Protein AF-A0A5N5KMY9-F1 (afdb_monomer_lite)

InterPro domains:
  IPR050481 UDP-glycosyltransferase, plant-type [PTHR48048] (1-167)

Foldseek 3Di:
DLLQLLVCVVPDDAFLVVDQDWDDAFLDPTHTSVRPFPLCRHPVDPSNVVSSVSSQCQQVDQEAEAAAFCVVRVRVVVCVVVVVSPPPHPNGHHYFHQHDPDDDDDPPDDDVVVVVVVPDPPLQEAEADPPDPDAADPVLVVQLVLLVVLLVTHYDYDDDDHDDPPDPPPPPPDDDDPPPPRDDRPPRDGSVVSSVVVNCLRPHPNVVVVVVVVVVVVVLRVQLNDVVHVSVVSVVVVVVSVD

Radius of gyration: 21.72 Å; chains: 1; bounding box: 50×38×52 Å

Organism: NCBI:txid2182728

pLDDT: mean 87.09, std 15.88, range [36.41, 97.94]

Secondary structure (DSSP, 8-state):
-GGGHHHHHHH--S-GGG---EE--TTS--EEGGGS-GGGT-TTSHHHHHHHHHHHHHTTSS-EEES--TTTSHHHHHHHHTTTT-TTSPPPPPEEE-----------S--HHHHHHHTSPTT-EEEEE-TTT----HHHHHHHHHHHHHT--EEEEE--PPPPTT-----SSSS-------S-TT-S--HHHHHHHHHHHHHSHHHHHHHHHHHHHHHHHHHHHSTTSHHHHHHHHHHHTT-

Structure (mmCIF, N/CA/C/O backbone):
data_AF-A0A5N5KMY9-F1
#
_entry.id   AF-A0A5N5KMY9-F1
#
loop_
_atom_site.group_PDB
_atom_site.id
_atom_site.type_symbol
_atom_site.label_atom_id
_atom_site.label_alt_id
_atom_site.label_comp_id
_atom_site.l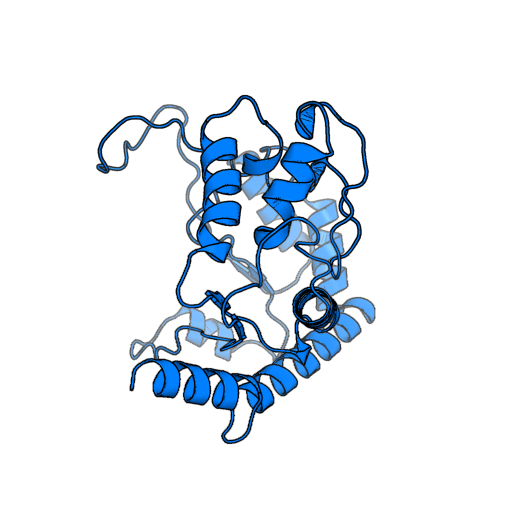abel_asym_id
_atom_site.label_entity_id
_atom_site.label_seq_id
_atom_site.pdbx_PDB_ins_code
_atom_site.Cartn_x
_atom_site.Cartn_y
_atom_site.Cartn_z
_atom_site.occupancy
_atom_site.B_iso_or_equiv
_atom_site.auth_seq_id
_atom_site.auth_comp_id
_atom_site.auth_asym_id
_atom_site.auth_atom_id
_atom_site.pdbx_PDB_model_num
ATOM 1 N N . MET A 1 1 ? 8.817 1.304 -8.360 1.00 82.88 1 MET A N 1
ATOM 2 C CA . MET A 1 1 ? 10.041 1.380 -7.527 1.00 82.88 1 MET A CA 1
ATOM 3 C C . MET A 1 1 ? 11.096 0.363 -7.963 1.00 82.88 1 MET A C 1
ATOM 5 O O . MET A 1 1 ? 12.103 0.797 -8.490 1.00 82.88 1 MET A O 1
ATOM 9 N N . PHE A 1 2 ? 10.875 -0.954 -7.832 1.00 87.50 2 PHE A N 1
ATOM 10 C CA . PHE A 1 2 ? 11.892 -1.982 -8.146 1.00 87.50 2 PHE A CA 1
ATOM 11 C C . PHE A 1 2 ? 12.511 -1.882 -9.549 1.00 87.50 2 PHE A C 1
ATOM 13 O O . PHE A 1 2 ? 13.729 -1.928 -9.668 1.00 87.50 2 PHE A O 1
ATOM 20 N N . LEU A 1 3 ? 11.693 -1.674 -10.587 1.00 90.38 3 LEU A N 1
ATOM 21 C CA . LEU A 1 3 ? 12.179 -1.508 -11.966 1.00 90.38 3 LEU A CA 1
ATOM 22 C C . LEU A 1 3 ? 13.118 -0.301 -12.140 1.00 90.38 3 LEU A C 1
ATOM 24 O O . LEU A 1 3 ? 14.009 -0.341 -12.975 1.00 90.38 3 LEU A O 1
ATOM 28 N N . TYR A 1 4 ? 12.937 0.744 -11.329 1.00 92.62 4 TYR A N 1
ATOM 29 C CA . TYR A 1 4 ? 13.709 1.989 -11.396 1.00 92.62 4 TYR A CA 1
ATOM 30 C C . TYR A 1 4 ? 14.877 2.021 -10.398 1.00 92.62 4 TYR A C 1
ATOM 32 O O . TYR A 1 4 ? 15.694 2.939 -10.412 1.00 92.62 4 TYR A O 1
ATOM 40 N N . LEU A 1 5 ? 14.977 1.022 -9.515 1.00 92.00 5 LEU A N 1
ATOM 41 C CA . LEU A 1 5 ? 16.008 0.966 -8.485 1.00 92.00 5 LEU A CA 1
ATOM 42 C C . LEU A 1 5 ? 17.441 0.933 -9.060 1.00 92.00 5 LEU A C 1
ATOM 44 O O . LEU A 1 5 ? 18.280 1.642 -8.510 1.00 92.00 5 LEU A O 1
ATOM 48 N N . PRO A 1 6 ? 17.744 0.225 -10.172 1.00 92.25 6 PRO A N 1
ATOM 49 C CA . PRO A 1 6 ? 19.061 0.310 -10.813 1.00 92.25 6 PRO A CA 1
ATOM 50 C C . PRO A 1 6 ? 19.412 1.727 -11.294 1.00 92.25 6 PRO A C 1
ATOM 52 O O . PRO A 1 6 ? 20.555 2.162 -11.166 1.00 92.25 6 PRO A O 1
ATOM 55 N N . THR A 1 7 ? 18.428 2.478 -11.799 1.00 92.44 7 THR A N 1
ATOM 56 C CA . THR A 1 7 ? 18.615 3.879 -12.201 1.00 92.44 7 THR A CA 1
ATOM 57 C C . THR A 1 7 ? 18.889 4.776 -10.993 1.00 92.44 7 THR A C 1
ATOM 59 O O . THR A 1 7 ? 19.782 5.619 -11.052 1.00 92.44 7 THR A O 1
ATOM 62 N N . LEU A 1 8 ? 18.174 4.577 -9.879 1.00 92.31 8 LEU A N 1
ATOM 63 C CA . LEU A 1 8 ? 18.439 5.300 -8.629 1.00 92.31 8 LEU A CA 1
ATOM 64 C C . LEU A 1 8 ? 19.841 5.000 -8.080 1.00 92.31 8 LEU A C 1
ATOM 66 O O . LEU A 1 8 ? 20.550 5.929 -7.709 1.00 92.31 8 LEU A O 1
ATOM 70 N N . ASP A 1 9 ? 20.252 3.729 -8.070 1.00 92.88 9 ASP A N 1
ATOM 71 C CA . ASP A 1 9 ? 21.584 3.286 -7.629 1.00 92.88 9 ASP A CA 1
ATOM 72 C C . ASP A 1 9 ? 22.710 3.950 -8.444 1.00 92.88 9 ASP A C 1
ATOM 74 O O . ASP A 1 9 ? 23.715 4.389 -7.883 1.00 92.88 9 ASP A O 1
ATOM 78 N N . LYS A 1 10 ? 22.518 4.092 -9.760 1.00 92.19 10 LYS A N 1
ATOM 79 C CA . LYS A 1 10 ? 23.470 4.764 -10.657 1.00 92.19 10 LYS A CA 1
ATOM 80 C C . LYS A 1 10 ? 23.521 6.282 -10.454 1.00 92.19 10 LYS A C 1
ATOM 82 O O . LYS A 1 10 ? 24.599 6.864 -10.531 1.00 92.19 10 LYS A O 1
ATOM 87 N N . ASN A 1 11 ? 22.369 6.921 -10.247 1.00 91.81 11 ASN A N 1
ATOM 88 C CA . ASN A 1 11 ? 22.252 8.383 -10.309 1.00 91.81 11 ASN A CA 1
ATOM 89 C C . ASN A 1 11 ? 22.394 9.079 -8.950 1.00 91.81 11 ASN A C 1
ATOM 91 O O . ASN A 1 11 ? 22.719 10.264 -8.905 1.00 91.81 11 ASN A O 1
ATOM 95 N N . ILE A 1 12 ? 22.136 8.378 -7.848 1.00 91.69 12 ILE A N 1
ATOM 96 C CA . ILE A 1 12 ? 22.281 8.924 -6.497 1.00 91.69 12 ILE A CA 1
ATOM 97 C C . ILE A 1 12 ? 23.635 8.480 -5.953 1.00 91.69 12 ILE A C 1
ATOM 99 O O . ILE A 1 12 ? 23.936 7.293 -5.950 1.00 91.69 12 ILE A O 1
ATOM 103 N N . ASN A 1 13 ? 24.444 9.417 -5.457 1.00 90.44 13 ASN A N 1
ATOM 104 C CA . ASN A 1 13 ? 25.697 9.115 -4.765 1.00 90.44 13 ASN A CA 1
ATOM 105 C C . ASN A 1 13 ? 25.460 9.094 -3.251 1.00 90.44 13 ASN A C 1
ATOM 107 O O . ASN A 1 13 ? 24.917 10.048 -2.703 1.00 90.44 13 ASN A O 1
ATOM 111 N N . GLY A 1 14 ? 25.895 8.028 -2.574 1.00 91.81 14 GLY A N 1
ATOM 112 C CA . GLY A 1 14 ? 25.681 7.847 -1.133 1.00 91.81 14 GLY A CA 1
ATOM 113 C C . GLY A 1 14 ? 24.367 7.140 -0.781 1.00 91.81 14 GLY A C 1
ATOM 114 O O . GLY A 1 14 ? 23.590 6.763 -1.660 1.00 91.81 14 GLY A O 1
ATOM 115 N N . SER A 1 15 ? 24.164 6.900 0.515 1.00 94.38 15 SER A N 1
ATOM 116 C CA . SER A 1 15 ? 23.007 6.184 1.066 1.00 94.38 15 SER A CA 1
ATOM 117 C C . SER A 1 15 ? 21.862 7.142 1.385 1.00 94.38 15 SER A C 1
ATOM 119 O O . SER A 1 15 ? 22.080 8.160 2.030 1.00 94.38 15 SER A O 1
ATOM 121 N N . LEU A 1 16 ? 20.625 6.799 1.011 1.00 94.06 16 LEU A N 1
ATOM 122 C CA . LEU A 1 16 ? 19.446 7.644 1.260 1.00 94.06 16 LEU A CA 1
ATOM 123 C C . LEU A 1 16 ? 19.208 7.941 2.747 1.00 94.06 16 LEU A C 1
ATOM 125 O O . LEU A 1 16 ? 18.622 8.969 3.053 1.00 94.06 16 LEU A O 1
ATOM 129 N N . LYS A 1 17 ? 19.665 7.079 3.669 1.00 92.56 17 LYS A N 1
ATOM 130 C CA . LYS A 1 17 ? 19.592 7.352 5.118 1.00 92.56 17 LYS A CA 1
ATOM 131 C C . LYS A 1 17 ? 20.405 8.585 5.544 1.00 92.56 17 LYS A C 1
ATOM 133 O O . LYS A 1 17 ? 20.086 9.181 6.563 1.00 92.56 17 LYS A O 1
ATOM 138 N N . ASP A 1 18 ? 21.428 8.943 4.768 1.00 94.50 18 ASP A N 1
ATOM 139 C CA . ASP A 1 18 ? 22.346 10.054 5.039 1.00 94.50 18 ASP A CA 1
ATOM 140 C C . ASP A 1 18 ? 22.012 11.286 4.174 1.00 94.50 18 ASP A C 1
ATOM 142 O O . ASP A 1 18 ? 22.684 12.313 4.253 1.00 94.50 18 ASP A O 1
ATOM 146 N N . LEU A 1 19 ? 20.990 11.180 3.318 1.00 92.19 19 LEU A N 1
ATOM 147 C CA . LEU A 1 19 ? 20.579 12.213 2.375 1.00 92.19 19 LEU A CA 1
ATOM 148 C C . LEU A 1 19 ? 19.196 12.732 2.761 1.00 92.19 19 LEU A C 1
ATOM 150 O O . LEU A 1 19 ? 18.266 11.946 2.913 1.00 92.19 19 LEU A O 1
ATOM 154 N N . ASP A 1 20 ? 19.029 14.049 2.838 1.00 94.56 20 ASP A N 1
ATOM 155 C CA . ASP A 1 20 ? 17.720 14.692 2.996 1.00 94.56 20 ASP A CA 1
ATOM 156 C C . ASP A 1 20 ? 17.214 15.162 1.627 1.00 94.56 20 ASP A C 1
ATOM 158 O O . ASP A 1 20 ? 17.364 16.318 1.233 1.00 94.56 20 ASP A O 1
ATOM 162 N N . ILE A 1 21 ? 16.721 14.210 0.831 1.00 95.56 21 ILE A N 1
ATOM 163 C CA . ILE A 1 21 ? 16.294 14.453 -0.549 1.00 95.56 21 ILE A CA 1
ATOM 164 C C . ILE A 1 21 ? 14.909 13.880 -0.806 1.00 95.56 21 ILE A C 1
ATOM 166 O O . ILE A 1 21 ? 14.434 12.978 -0.119 1.00 95.56 21 ILE A O 1
ATOM 170 N N . VAL A 1 22 ? 14.280 14.368 -1.868 1.00 96.56 22 VAL A N 1
ATOM 171 C CA . VAL A 1 22 ? 13.042 13.801 -2.394 1.00 96.56 22 VAL A CA 1
ATOM 172 C C . VAL A 1 22 ? 13.386 12.856 -3.540 1.00 96.56 22 VAL A C 1
ATOM 174 O O . VAL A 1 22 ? 13.971 13.263 -4.541 1.00 96.56 22 VAL A O 1
ATOM 177 N N . VAL A 1 23 ? 13.023 11.585 -3.390 1.00 95.06 23 VAL A N 1
ATOM 178 C CA . VAL A 1 23 ? 13.194 10.559 -4.416 1.00 95.06 23 VAL A CA 1
ATOM 179 C C . VAL A 1 23 ? 12.027 10.637 -5.393 1.00 95.06 23 VAL A C 1
ATOM 181 O O . VAL A 1 23 ? 10.857 10.500 -5.022 1.00 95.06 23 VAL A O 1
ATOM 184 N N . GLU A 1 24 ? 12.357 10.842 -6.665 1.00 94.38 24 GLU A N 1
ATOM 185 C CA . GLU A 1 24 ? 11.388 10.903 -7.754 1.00 94.38 24 GLU A CA 1
ATOM 186 C C . GLU A 1 24 ? 11.449 9.621 -8.586 1.00 94.38 24 GLU A C 1
ATOM 188 O O . GLU A 1 24 ? 12.483 9.275 -9.159 1.00 94.38 24 GLU A O 1
ATOM 193 N N . VAL A 1 25 ? 10.321 8.911 -8.652 1.00 94.38 25 VAL A N 1
ATOM 194 C CA . VAL A 1 25 ? 10.160 7.705 -9.468 1.00 94.38 25 VAL A CA 1
ATOM 195 C C . VAL A 1 25 ? 9.008 7.925 -10.443 1.00 94.38 25 VAL A C 1
ATOM 197 O O . VAL A 1 25 ? 7.918 8.302 -10.005 1.00 94.38 25 VAL A O 1
ATOM 200 N N . PRO A 1 26 ? 9.198 7.679 -11.750 1.00 95.06 26 PRO A N 1
ATOM 201 C CA . PRO A 1 26 ? 8.140 7.868 -12.735 1.00 95.06 26 PRO A CA 1
ATOM 202 C C . PRO A 1 26 ? 6.848 7.128 -12.365 1.00 95.06 26 PRO A C 1
ATOM 204 O O . PRO A 1 26 ? 6.863 5.941 -12.044 1.00 95.06 26 PRO A O 1
ATOM 207 N N . GLY A 1 27 ? 5.722 7.844 -12.406 1.00 94.56 27 GLY A N 1
ATOM 208 C CA . GLY A 1 27 ? 4.396 7.287 -12.123 1.00 94.56 27 GLY A CA 1
ATOM 209 C C . GLY A 1 27 ? 4.063 7.082 -10.640 1.00 94.56 27 GLY A C 1
ATOM 210 O O . GLY A 1 27 ? 2.959 6.634 -10.336 1.00 94.56 27 GLY A O 1
ATOM 211 N N . VAL A 1 28 ? 4.968 7.434 -9.722 1.00 93.88 28 VAL A N 1
ATOM 212 C CA . VAL A 1 28 ? 4.790 7.321 -8.265 1.00 93.88 28 VAL A CA 1
ATOM 213 C C . VAL A 1 28 ? 4.813 8.726 -7.642 1.00 93.88 28 VAL A C 1
ATOM 215 O O . VAL A 1 28 ? 5.510 9.603 -8.161 1.00 93.88 28 VAL A O 1
ATOM 218 N N . PRO A 1 29 ? 4.066 8.989 -6.549 1.00 94.44 29 PRO A N 1
ATOM 219 C CA . PRO A 1 29 ? 4.221 10.225 -5.786 1.00 94.44 29 PRO A CA 1
ATOM 220 C C . PRO A 1 29 ? 5.674 10.462 -5.364 1.00 94.44 29 PRO A C 1
ATOM 222 O O . PRO A 1 29 ? 6.428 9.517 -5.152 1.00 94.44 29 PRO A O 1
ATOM 225 N N . LYS A 1 30 ? 6.060 11.730 -5.223 1.00 95.06 30 LYS A N 1
ATOM 226 C CA . LYS A 1 30 ? 7.374 12.104 -4.692 1.00 95.06 30 LYS A CA 1
ATOM 227 C C . LYS A 1 30 ? 7.512 11.600 -3.254 1.00 95.06 30 LYS A C 1
ATOM 229 O O . LYS A 1 30 ? 6.621 11.857 -2.447 1.00 95.06 30 LYS A O 1
ATOM 234 N N . VAL A 1 31 ? 8.607 10.906 -2.943 1.00 94.75 31 VAL A N 1
ATOM 235 C CA . VAL A 1 31 ? 8.806 10.267 -1.631 1.00 94.75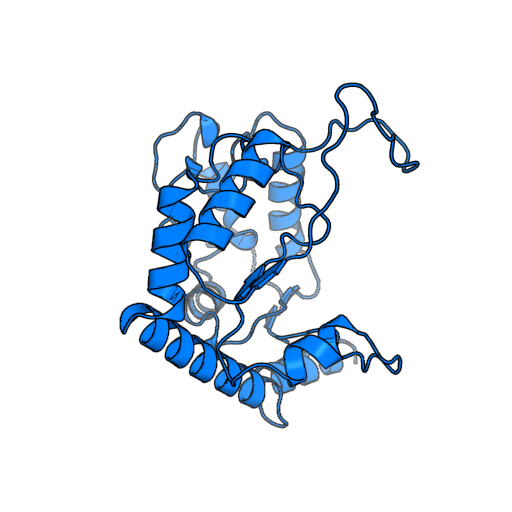 31 VAL A CA 1
ATOM 236 C C . VAL A 1 31 ? 10.057 10.836 -0.958 1.00 94.75 31 VAL A C 1
ATOM 238 O O . VAL A 1 31 ? 11.135 10.745 -1.545 1.00 94.75 31 VAL A O 1
ATOM 241 N N . PRO A 1 32 ? 9.964 11.419 0.249 1.00 95.50 32 PRO A N 1
ATOM 242 C CA . PRO A 1 32 ? 11.142 11.777 1.039 1.00 95.50 32 PRO A CA 1
ATOM 243 C C . PRO A 1 32 ? 12.054 10.566 1.275 1.00 95.50 32 PRO A C 1
ATOM 245 O O . PRO A 1 32 ? 11.576 9.458 1.506 1.00 95.50 32 PRO A O 1
ATOM 248 N N . SER A 1 33 ? 13.371 10.761 1.260 1.00 94.25 33 SER A N 1
ATOM 249 C CA . SER A 1 33 ? 14.371 9.696 1.453 1.00 94.25 33 SER A CA 1
ATOM 250 C C . SER A 1 33 ? 14.164 8.890 2.740 1.00 94.25 33 SER A C 1
ATOM 252 O O . SER A 1 33 ? 14.372 7.676 2.748 1.00 94.25 33 SER A O 1
ATOM 254 N N . LYS A 1 34 ? 13.701 9.543 3.811 1.00 91.69 34 LYS A N 1
ATOM 255 C CA . LYS A 1 34 ? 13.369 8.911 5.095 1.00 91.69 34 LYS A CA 1
ATOM 256 C C . LYS A 1 34 ? 12.196 7.925 5.020 1.00 91.69 34 LYS A C 1
ATOM 258 O O . LYS A 1 34 ? 12.227 6.935 5.749 1.00 91.69 34 LYS A O 1
ATOM 263 N N . ASP A 1 35 ? 11.251 8.157 4.104 1.00 91.81 35 ASP A N 1
ATOM 264 C CA . ASP A 1 35 ? 10.021 7.370 3.917 1.00 91.81 35 ASP A CA 1
ATOM 265 C C . ASP A 1 35 ? 10.216 6.220 2.906 1.00 91.81 35 ASP A C 1
ATOM 267 O O . ASP A 1 35 ? 9.324 5.401 2.676 1.00 91.81 35 ASP A O 1
ATOM 271 N N . ILE A 1 36 ? 11.395 6.134 2.281 1.00 91.88 36 ILE A N 1
ATOM 272 C CA . ILE A 1 36 ? 11.784 4.991 1.452 1.00 91.88 36 ILE A CA 1
ATOM 273 C C . ILE A 1 36 ? 11.971 3.759 2.355 1.00 91.88 36 ILE A C 1
ATOM 275 O O . ILE A 1 36 ? 12.557 3.888 3.432 1.00 91.88 36 ILE A O 1
ATOM 279 N N . PRO A 1 37 ? 11.539 2.549 1.929 1.00 89.38 37 PRO A N 1
ATOM 280 C CA . PRO A 1 37 ? 11.694 1.334 2.725 1.00 89.38 37 PRO A CA 1
ATOM 281 C C . PRO A 1 37 ? 13.105 1.184 3.298 1.00 89.38 37 PRO A C 1
ATOM 283 O O . PRO A 1 37 ? 14.079 1.301 2.555 1.00 89.38 37 PRO A O 1
ATOM 286 N N . LEU A 1 38 ? 13.217 0.879 4.597 1.00 87.69 38 LEU A N 1
ATOM 287 C CA . LEU A 1 38 ? 14.489 0.878 5.340 1.00 87.69 38 LEU A CA 1
ATOM 288 C C . LEU A 1 38 ? 15.606 0.094 4.636 1.00 87.69 38 LEU A C 1
ATOM 290 O O . LEU A 1 38 ? 16.741 0.560 4.551 1.00 87.69 38 LEU A O 1
ATOM 294 N N . VAL A 1 39 ? 15.260 -1.057 4.054 1.00 88.38 39 VAL A N 1
ATOM 295 C CA . VAL A 1 39 ? 16.180 -1.933 3.305 1.00 88.38 39 VAL A CA 1
ATOM 296 C C . VAL A 1 39 ? 16.800 -1.281 2.066 1.00 88.38 39 VAL A C 1
ATOM 298 O O . VAL A 1 39 ? 17.834 -1.741 1.590 1.00 88.38 39 VAL A O 1
ATOM 301 N N . LEU A 1 40 ? 16.173 -0.230 1.536 1.00 92.06 40 LEU A N 1
ATOM 302 C CA . LEU A 1 40 ? 16.624 0.521 0.367 1.00 92.06 40 LEU A CA 1
ATOM 303 C C . LEU A 1 40 ? 17.371 1.807 0.743 1.00 92.06 40 LEU A C 1
ATOM 305 O O . LEU A 1 40 ? 17.898 2.471 -0.149 1.00 92.06 40 LEU A O 1
ATOM 309 N N . ARG A 1 41 ? 17.426 2.178 2.031 1.00 92.06 41 ARG A N 1
ATOM 310 C CA . ARG A 1 41 ? 18.048 3.442 2.446 1.00 92.06 41 ARG A CA 1
ATOM 311 C C . ARG A 1 41 ? 19.559 3.364 2.632 1.00 92.06 41 ARG A C 1
ATOM 313 O O . ARG A 1 41 ? 20.223 4.389 2.519 1.00 92.06 41 ARG A O 1
ATOM 320 N N . ASP A 1 42 ? 20.103 2.186 2.933 1.00 92.56 42 ASP A N 1
ATOM 321 C CA . ASP A 1 42 ? 21.524 1.998 3.239 1.00 92.56 42 ASP A CA 1
ATOM 322 C C . ASP A 1 42 ? 22.231 1.127 2.200 1.00 92.56 42 ASP A C 1
ATOM 324 O O . ASP A 1 42 ? 22.093 -0.096 2.201 1.00 92.56 42 ASP A O 1
ATOM 328 N N . ARG A 1 43 ? 23.050 1.751 1.353 1.00 92.81 43 ARG A N 1
ATOM 329 C CA . ARG A 1 43 ? 23.784 1.062 0.284 1.00 92.81 43 ARG A CA 1
ATOM 330 C C . ARG A 1 43 ? 24.920 0.188 0.792 1.00 92.81 43 ARG A C 1
ATOM 332 O O . ARG A 1 43 ? 25.346 -0.722 0.089 1.00 92.81 43 ARG A O 1
ATOM 339 N N . SER A 1 44 ? 25.412 0.452 2.003 1.00 90.44 44 SER A N 1
ATOM 340 C CA . SER A 1 44 ? 26.464 -0.362 2.620 1.00 90.44 44 SER A CA 1
ATOM 341 C C . SER A 1 44 ? 25.934 -1.711 3.113 1.00 90.44 44 SER A C 1
ATOM 343 O O . SER A 1 44 ? 26.691 -2.672 3.258 1.00 90.44 44 SER A O 1
ATOM 345 N N . HIS A 1 45 ? 24.621 -1.811 3.336 1.00 91.31 45 HIS A N 1
ATOM 346 C CA . HIS A 1 45 ? 24.001 -3.025 3.828 1.00 91.31 45 HIS A CA 1
ATOM 347 C C . HIS A 1 45 ? 23.797 -4.034 2.692 1.00 91.31 45 HIS A C 1
ATOM 349 O O . HIS A 1 45 ? 23.174 -3.738 1.676 1.00 91.31 45 HIS A O 1
ATOM 355 N N . ARG A 1 46 ? 24.240 -5.284 2.875 1.00 90.75 46 ARG A N 1
ATOM 356 C CA . ARG A 1 46 ? 24.229 -6.312 1.810 1.00 90.75 46 ARG A CA 1
ATOM 357 C C . ARG A 1 46 ? 22.842 -6.579 1.209 1.00 90.75 46 ARG A C 1
ATOM 359 O O . ARG A 1 46 ? 22.736 -6.972 0.052 1.00 90.75 46 ARG A O 1
ATOM 366 N N . VAL A 1 47 ? 21.778 -6.373 1.988 1.00 91.88 47 VAL A N 1
ATOM 367 C CA . VAL A 1 47 ? 20.395 -6.529 1.506 1.00 91.88 47 VAL A CA 1
ATOM 368 C C . VAL A 1 47 ? 20.068 -5.526 0.401 1.00 91.88 47 VAL A C 1
ATOM 370 O O . VAL A 1 47 ? 19.391 -5.911 -0.546 1.00 91.88 47 VAL A O 1
ATOM 373 N N . TYR A 1 48 ? 20.593 -4.299 0.461 1.00 93.50 48 TYR A N 1
ATOM 374 C CA . TYR A 1 48 ? 20.389 -3.294 -0.583 1.00 93.50 48 TYR A CA 1
ATOM 375 C C . TYR A 1 48 ? 20.794 -3.826 -1.961 1.00 93.50 48 TYR A C 1
ATOM 377 O O . TYR A 1 48 ? 20.012 -3.755 -2.910 1.00 93.50 48 TYR A O 1
ATOM 385 N N . GLN A 1 49 ? 21.973 -4.452 -2.050 1.00 92.88 49 GLN A N 1
ATOM 386 C CA . GLN A 1 49 ? 22.470 -4.997 -3.311 1.00 92.88 49 GLN A CA 1
ATOM 387 C C . GLN A 1 49 ? 21.549 -6.089 -3.869 1.00 92.88 49 GLN A C 1
ATOM 389 O O . GLN A 1 49 ? 21.305 -6.114 -5.070 1.00 92.88 49 GLN A O 1
ATOM 394 N N . TYR A 1 50 ? 20.956 -6.936 -3.017 1.00 94.56 50 TYR A N 1
ATOM 395 C CA . TYR A 1 50 ? 19.980 -7.933 -3.474 1.00 94.56 50 TYR A CA 1
ATOM 396 C C . TYR A 1 50 ? 18.740 -7.299 -4.107 1.00 94.56 50 TYR A C 1
ATOM 398 O O . TYR A 1 50 ? 18.209 -7.842 -5.073 1.00 94.56 50 TYR A O 1
ATOM 406 N N . PHE A 1 51 ? 18.284 -6.151 -3.602 1.00 94.31 51 PHE A N 1
ATOM 407 C CA . PHE A 1 51 ? 17.162 -5.424 -4.193 1.00 94.31 51 PHE A CA 1
ATOM 408 C C . PHE A 1 51 ? 17.533 -4.786 -5.537 1.00 94.31 51 PHE A C 1
ATOM 410 O O . PHE A 1 51 ? 16.756 -4.884 -6.489 1.00 94.31 51 PHE A O 1
ATOM 417 N N . VAL A 1 52 ? 18.722 -4.179 -5.640 1.00 93.62 52 VAL A N 1
ATOM 418 C CA . VAL A 1 52 ? 19.241 -3.640 -6.910 1.00 93.62 52 VAL A CA 1
ATOM 419 C C . VAL A 1 52 ? 19.369 -4.753 -7.949 1.00 93.62 52 VAL A C 1
ATOM 421 O O . VAL A 1 52 ? 18.903 -4.610 -9.081 1.00 93.62 52 VAL A O 1
ATOM 424 N N . ASP A 1 53 ? 19.949 -5.887 -7.558 1.00 93.56 53 ASP A N 1
ATOM 425 C CA . ASP A 1 53 ? 20.126 -7.039 -8.434 1.00 93.56 53 ASP A CA 1
ATOM 426 C C . ASP A 1 53 ? 18.780 -7.643 -8.837 1.00 93.56 53 ASP A C 1
ATOM 428 O O . ASP A 1 53 ? 18.589 -7.945 -10.012 1.00 93.56 53 ASP A O 1
ATOM 432 N N . ALA A 1 54 ? 17.813 -7.749 -7.920 1.00 92.88 54 ALA A N 1
ATOM 433 C CA . ALA A 1 54 ? 16.455 -8.173 -8.253 1.00 92.88 54 ALA A CA 1
ATOM 434 C C . ALA A 1 54 ? 15.825 -7.263 -9.321 1.00 92.88 54 ALA A C 1
ATOM 436 O O . ALA A 1 54 ? 15.252 -7.771 -10.282 1.00 92.88 54 ALA A O 1
ATOM 437 N N . GLY A 1 55 ? 15.998 -5.939 -9.207 1.00 92.25 55 GLY A N 1
ATOM 438 C CA . GLY A 1 55 ? 15.570 -4.979 -10.228 1.00 92.25 55 GLY A CA 1
ATOM 439 C C . GLY A 1 55 ? 16.197 -5.258 -11.598 1.00 92.25 55 GLY A C 1
ATOM 440 O O . GLY A 1 55 ? 15.479 -5.339 -12.590 1.00 92.25 55 GLY A O 1
ATOM 441 N N . LYS A 1 56 ? 17.512 -5.511 -11.654 1.00 91.75 56 LYS A N 1
ATOM 442 C CA . LYS A 1 56 ? 18.223 -5.871 -12.899 1.00 91.75 56 LYS A CA 1
ATOM 443 C C . LYS A 1 56 ? 17.761 -7.212 -13.478 1.00 91.75 56 LYS A C 1
ATOM 445 O O . LYS A 1 56 ? 17.660 -7.365 -14.693 1.00 91.75 56 LYS A O 1
ATOM 450 N N . GLN A 1 57 ? 17.490 -8.201 -12.628 1.00 92.12 57 GLN A N 1
ATOM 451 C CA . GLN A 1 57 ? 17.057 -9.532 -13.065 1.00 92.12 57 GLN A CA 1
ATOM 452 C C . GLN A 1 57 ? 15.624 -9.535 -13.607 1.00 92.12 57 GLN A C 1
ATOM 454 O O . GLN A 1 57 ? 15.317 -10.360 -14.466 1.00 92.12 57 GLN A O 1
ATOM 459 N N . MET A 1 58 ? 14.763 -8.595 -13.194 1.00 92.25 58 MET A N 1
ATOM 460 C CA . MET A 1 58 ? 13.419 -8.461 -13.773 1.00 92.25 58 MET A CA 1
ATOM 461 C C . MET A 1 58 ? 13.471 -8.267 -15.296 1.00 92.25 58 MET A C 1
ATOM 463 O O . MET A 1 58 ? 12.682 -8.894 -15.994 1.00 92.25 58 MET A O 1
ATOM 467 N N . PHE A 1 59 ? 14.442 -7.515 -15.829 1.00 91.12 59 PHE A N 1
ATOM 468 C CA . PHE A 1 59 ? 14.621 -7.308 -17.279 1.00 91.12 59 PHE A CA 1
ATOM 469 C C . PHE A 1 59 ? 15.054 -8.564 -18.045 1.00 91.12 59 PHE A C 1
ATOM 471 O O . PHE A 1 59 ? 14.931 -8.617 -19.264 1.00 91.12 59 PHE A O 1
ATOM 478 N N . LYS A 1 60 ? 15.565 -9.576 -17.340 1.00 91.94 60 LYS A N 1
ATOM 479 C CA . LYS A 1 60 ? 16.015 -10.853 -17.914 1.00 91.94 60 LYS A CA 1
ATOM 480 C C . LYS A 1 60 ? 14.983 -11.968 -17.752 1.00 91.94 60 LYS A C 1
ATOM 482 O O . LYS A 1 60 ? 15.219 -13.089 -18.193 1.00 91.94 60 LYS A O 1
ATOM 487 N N . SER A 1 61 ? 13.873 -11.684 -17.076 1.00 93.06 61 SER A N 1
ATOM 488 C CA . SER A 1 61 ? 12.791 -12.643 -16.880 1.00 93.06 61 SER A CA 1
ATOM 489 C C . SER A 1 61 ? 11.977 -12.839 -18.164 1.00 93.06 61 SER A C 1
ATOM 491 O O . SER A 1 61 ? 11.994 -11.997 -19.058 1.00 93.06 61 SER A O 1
ATOM 493 N N . ALA A 1 62 ? 11.229 -13.942 -18.245 1.00 93.56 62 ALA A N 1
ATOM 494 C CA . ALA A 1 62 ? 10.279 -14.169 -19.338 1.00 93.56 62 ALA A CA 1
ATOM 495 C C . ALA A 1 62 ? 9.026 -13.274 -19.235 1.00 93.56 62 ALA A C 1
ATOM 497 O O . ALA A 1 62 ? 8.309 -13.087 -20.214 1.00 93.56 62 ALA A O 1
ATOM 498 N N . GLY A 1 63 ? 8.762 -12.721 -18.051 1.00 93.31 63 GLY A N 1
ATOM 499 C CA . GLY A 1 63 ? 7.598 -11.898 -17.759 1.00 93.31 63 GLY A CA 1
ATOM 500 C C . GLY A 1 63 ? 7.522 -11.558 -16.275 1.00 93.31 63 GLY A C 1
ATOM 501 O O . GLY A 1 63 ? 8.077 -12.264 -15.430 1.00 93.31 63 GLY A O 1
ATOM 502 N N . VAL A 1 64 ? 6.815 -10.477 -15.953 1.00 93.62 64 VAL A N 1
ATOM 503 C CA . VAL A 1 64 ? 6.610 -10.011 -14.577 1.00 93.62 64 VAL A CA 1
ATOM 504 C C . VAL A 1 64 ? 5.122 -10.019 -14.264 1.00 93.62 64 VAL A C 1
ATOM 506 O O . VAL A 1 64 ? 4.338 -9.314 -14.896 1.00 93.62 64 VAL A O 1
ATOM 509 N N . VAL A 1 65 ? 4.729 -10.796 -13.259 1.00 95.38 65 VAL A N 1
ATOM 510 C CA . VAL A 1 65 ? 3.353 -10.820 -12.755 1.00 95.38 65 VAL A CA 1
ATOM 511 C C . VAL A 1 65 ? 3.244 -9.851 -11.586 1.00 95.38 65 VAL A C 1
ATOM 513 O O . VAL A 1 65 ? 4.007 -9.937 -10.625 1.00 95.38 65 VAL A O 1
ATOM 516 N N . VAL A 1 66 ? 2.290 -8.927 -11.661 1.00 95.06 66 VAL A N 1
ATOM 517 C CA . VAL A 1 66 ? 2.074 -7.898 -10.645 1.00 95.06 66 VAL A CA 1
ATOM 518 C C . VAL A 1 66 ? 0.666 -8.038 -10.089 1.00 95.06 66 VAL A C 1
ATOM 520 O O . VAL A 1 66 ? -0.319 -8.062 -10.827 1.00 95.06 66 VAL A O 1
ATOM 523 N N . ASN A 1 67 ? 0.563 -8.110 -8.763 1.00 96.38 67 ASN A N 1
ATOM 524 C CA . ASN A 1 67 ? -0.715 -8.155 -8.065 1.00 96.38 67 ASN A CA 1
ATOM 525 C C . ASN A 1 67 ? -1.330 -6.746 -7.947 1.00 96.38 67 ASN A C 1
ATOM 527 O O . ASN A 1 67 ? -1.430 -6.183 -6.861 1.00 96.38 67 ASN A O 1
ATOM 531 N N . THR A 1 68 ? -1.691 -6.169 -9.090 1.00 95.38 68 THR A N 1
ATOM 532 C CA . THR A 1 68 ? -2.330 -4.852 -9.232 1.00 95.38 68 THR A CA 1
ATOM 533 C C . THR A 1 68 ? -3.255 -4.854 -10.452 1.00 95.38 68 THR A C 1
ATOM 535 O O . THR A 1 68 ? -3.286 -5.831 -11.200 1.00 95.38 68 THR A O 1
ATOM 538 N N . PHE A 1 69 ? -3.996 -3.773 -10.679 1.00 94.75 69 PHE A N 1
ATOM 539 C CA . PHE A 1 69 ? -4.810 -3.568 -11.879 1.00 94.75 69 PHE A CA 1
ATOM 540 C C . PHE A 1 69 ? -4.769 -2.100 -12.316 1.00 94.75 69 PHE A C 1
ATOM 542 O O . PHE A 1 69 ? -4.509 -1.207 -11.512 1.00 94.75 69 PHE A O 1
ATOM 549 N N . GLY A 1 70 ? -5.036 -1.842 -13.599 1.00 89.62 70 GLY A N 1
ATOM 550 C CA . GLY A 1 70 ? -4.745 -0.544 -14.223 1.00 89.62 70 GLY A CA 1
ATOM 551 C C . GLY A 1 70 ? -5.392 0.671 -13.549 1.00 89.62 70 GLY A C 1
ATOM 552 O O . GLY A 1 70 ? -4.754 1.711 -13.436 1.00 89.62 70 GLY A O 1
ATOM 553 N N . SER A 1 71 ? -6.628 0.560 -13.053 1.00 92.81 71 SER A N 1
ATOM 554 C CA . SER A 1 71 ? -7.301 1.675 -12.368 1.00 92.81 71 SER A CA 1
ATOM 555 C C . SER A 1 71 ? -6.855 1.883 -10.917 1.00 92.81 71 SER A C 1
ATOM 557 O O . SER A 1 71 ? -7.133 2.946 -10.365 1.00 92.81 71 SER A O 1
ATOM 559 N N . LEU A 1 72 ? -6.138 0.928 -10.310 1.00 95.25 72 LEU A N 1
ATOM 560 C CA . LEU A 1 72 ? -5.537 1.106 -8.985 1.00 95.25 72 LEU A CA 1
ATOM 561 C C . LEU A 1 72 ? -4.279 1.976 -9.052 1.00 95.25 72 LEU A C 1
ATOM 563 O O . LEU A 1 72 ? -4.096 2.861 -8.220 1.00 95.25 72 LEU A O 1
ATOM 567 N N . GLU A 1 73 ? -3.429 1.745 -10.056 1.00 94.62 73 GLU A N 1
ATOM 568 C CA . GLU A 1 73 ? -2.135 2.423 -10.207 1.00 94.62 73 GLU A CA 1
ATOM 569 C C . GLU A 1 73 ? -1.929 2.986 -11.629 1.00 94.62 73 GLU A C 1
ATOM 571 O O . GLU A 1 73 ? -0.926 2.686 -12.284 1.00 94.62 73 GLU A O 1
ATOM 576 N N . PRO A 1 74 ? -2.838 3.846 -12.131 1.00 93.88 74 PRO A N 1
ATOM 577 C CA . PRO A 1 74 ? -2.850 4.249 -13.539 1.00 93.88 74 PRO A CA 1
ATOM 578 C C . PRO A 1 74 ? -1.563 4.962 -13.965 1.00 93.88 74 PRO A C 1
ATOM 580 O O . PRO A 1 74 ? -1.045 4.730 -15.056 1.00 93.88 74 PRO A O 1
ATOM 583 N N . ASN A 1 75 ? -1.006 5.800 -13.087 1.00 95.75 75 ASN A N 1
ATOM 584 C CA . ASN A 1 75 ? 0.221 6.541 -13.369 1.00 95.75 75 ASN A CA 1
ATOM 585 C C . ASN A 1 75 ? 1.450 5.626 -13.426 1.00 95.75 75 ASN A C 1
ATOM 587 O O . ASN A 1 75 ? 2.316 5.830 -14.276 1.00 95.75 75 ASN A O 1
ATOM 591 N N . ALA A 1 76 ? 1.523 4.620 -12.550 1.00 94.19 76 ALA A N 1
ATOM 592 C CA . ALA A 1 76 ? 2.624 3.666 -12.538 1.00 94.19 76 ALA A CA 1
ATOM 593 C C . ALA A 1 76 ? 2.556 2.745 -13.762 1.00 94.19 76 ALA A C 1
ATOM 595 O O . ALA A 1 76 ? 3.567 2.577 -14.443 1.00 94.19 76 ALA A O 1
ATOM 596 N N . CYS A 1 77 ? 1.368 2.224 -14.096 1.00 91.44 77 CYS A N 1
ATOM 597 C CA . CYS A 1 77 ? 1.153 1.433 -15.310 1.00 91.44 77 CYS A CA 1
ATOM 598 C C . CYS A 1 77 ? 1.549 2.222 -16.564 1.00 91.44 77 CYS A C 1
ATOM 600 O O . C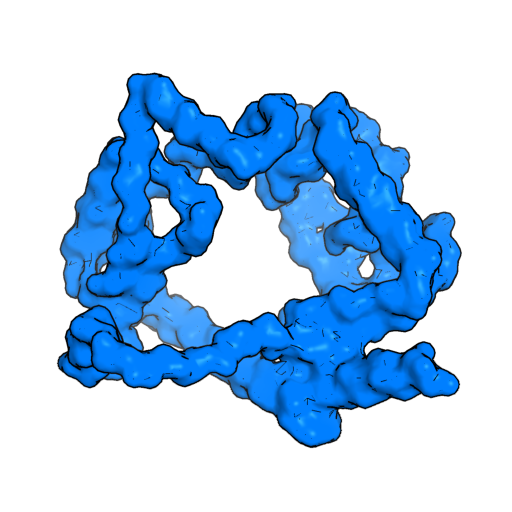YS A 1 77 ? 2.365 1.749 -17.352 1.00 91.44 77 CYS A O 1
ATOM 602 N N . LYS A 1 78 ? 1.080 3.469 -16.688 1.00 93.06 78 LYS A N 1
ATOM 603 C CA . LYS A 1 78 ? 1.429 4.343 -17.813 1.00 93.06 78 LYS A CA 1
ATOM 604 C C . LYS A 1 78 ? 2.933 4.620 -17.899 1.00 93.06 78 LYS A C 1
ATOM 606 O O . LYS A 1 78 ? 3.512 4.543 -18.976 1.00 93.06 78 LYS A O 1
ATOM 611 N N . ALA A 1 79 ? 3.592 4.919 -16.779 1.00 94.25 79 ALA A N 1
ATOM 612 C CA . ALA A 1 79 ? 5.034 5.175 -16.769 1.00 94.25 79 ALA A CA 1
ATOM 613 C C . ALA A 1 79 ? 5.858 3.945 -17.192 1.00 94.25 79 ALA A C 1
ATOM 615 O O . ALA A 1 79 ? 6.907 4.089 -17.822 1.00 94.25 79 ALA A O 1
ATOM 616 N N . ILE A 1 80 ? 5.382 2.745 -16.859 1.00 91.50 80 ILE A N 1
ATOM 617 C CA . ILE A 1 80 ? 5.978 1.476 -17.275 1.00 91.50 80 ILE A CA 1
ATOM 618 C C . ILE A 1 80 ? 5.775 1.242 -18.780 1.00 91.50 80 ILE A C 1
ATOM 620 O O . ILE A 1 80 ? 6.744 0.948 -19.478 1.00 91.50 80 ILE A O 1
ATOM 624 N N . GLU A 1 81 ? 4.553 1.424 -19.291 1.00 88.75 81 GLU A N 1
ATOM 625 C CA . GLU A 1 81 ? 4.223 1.293 -20.721 1.00 88.75 81 GLU A CA 1
ATOM 626 C C . GLU A 1 81 ? 5.032 2.267 -21.591 1.00 88.75 81 GLU A C 1
ATOM 628 O O . GLU A 1 81 ? 5.571 1.890 -22.630 1.00 88.75 81 GLU A O 1
ATOM 633 N N . GLU A 1 82 ? 5.197 3.505 -21.120 1.00 91.25 82 GLU A N 1
ATOM 634 C CA . GLU A 1 82 ? 6.005 4.548 -21.762 1.00 91.25 82 GLU A CA 1
ATOM 635 C C . GLU A 1 82 ? 7.522 4.365 -21.547 1.00 91.25 82 GLU A C 1
ATOM 637 O O . GLU A 1 82 ? 8.306 5.225 -21.946 1.00 91.25 82 GLU A O 1
ATOM 642 N N . ARG A 1 83 ? 7.953 3.272 -20.897 1.00 88.00 83 ARG A N 1
ATOM 643 C CA . ARG A 1 83 ? 9.358 2.945 -20.574 1.00 88.00 83 ARG A CA 1
ATOM 644 C C . ARG A 1 83 ? 10.110 4.013 -19.775 1.00 88.00 83 ARG A C 1
ATOM 646 O O . ARG A 1 83 ? 11.338 4.057 -19.772 1.00 88.00 83 ARG A O 1
ATOM 653 N N . LYS A 1 84 ? 9.394 4.850 -19.025 1.00 90.75 84 LYS A N 1
ATOM 654 C CA . LYS A 1 84 ? 10.003 5.885 -18.175 1.00 90.75 84 LYS A CA 1
ATOM 655 C C . LYS A 1 84 ? 10.721 5.290 -16.967 1.00 90.75 84 LYS A C 1
ATOM 657 O O . LYS A 1 84 ? 11.677 5.874 -16.475 1.00 90.75 84 LYS A O 1
ATOM 662 N N . CYS A 1 85 ? 10.281 4.122 -16.507 1.00 87.94 85 CYS A N 1
ATOM 663 C CA . CYS A 1 85 ? 10.846 3.432 -15.348 1.00 87.94 85 CYS A CA 1
ATOM 664 C C . CYS A 1 85 ? 12.181 2.721 -15.621 1.00 87.94 85 CYS A C 1
ATOM 666 O O . CYS A 1 85 ? 12.679 2.059 -14.715 1.00 87.94 85 CYS A O 1
ATOM 668 N N . SER A 1 86 ? 12.733 2.803 -16.836 1.00 82.69 86 SER A N 1
ATOM 669 C CA . SER A 1 86 ? 13.950 2.075 -17.211 1.00 82.69 86 SER A CA 1
ATOM 670 C C . SER A 1 86 ? 14.580 2.607 -18.515 1.00 82.69 86 SER A C 1
ATOM 672 O O . SER A 1 86 ? 14.675 1.866 -19.495 1.00 82.69 86 SER A O 1
ATOM 674 N N . PRO A 1 87 ? 14.974 3.893 -18.574 1.00 77.38 87 PRO A N 1
ATOM 675 C CA . PRO A 1 87 ? 15.415 4.519 -19.825 1.00 77.38 87 PRO A CA 1
ATOM 676 C C . PRO A 1 87 ? 16.727 3.934 -20.374 1.00 77.38 87 PRO A C 1
ATOM 678 O O . PRO A 1 87 ? 16.917 3.907 -21.586 1.00 77.38 87 PRO A O 1
ATOM 681 N N . ASP A 1 88 ? 17.600 3.445 -19.489 1.00 80.75 88 ASP A N 1
ATOM 682 C CA . ASP A 1 88 ? 18.932 2.923 -19.827 1.00 80.75 88 ASP A CA 1
ATOM 683 C C . ASP A 1 88 ? 18.971 1.387 -19.976 1.00 80.75 88 ASP A C 1
ATOM 685 O O . ASP A 1 88 ? 20.023 0.824 -20.277 1.00 80.75 88 ASP A O 1
ATOM 689 N N . GLU A 1 89 ? 17.857 0.694 -19.726 1.00 81.50 89 GLU A N 1
ATOM 690 C CA . GLU A 1 89 ? 17.793 -0.773 -19.692 1.00 81.50 89 GLU A CA 1
ATOM 691 C C . GLU A 1 89 ? 17.194 -1.351 -20.991 1.00 81.50 89 GLU A C 1
ATOM 693 O O . GLU A 1 89 ? 16.522 -0.639 -21.748 1.00 81.50 89 GLU A O 1
ATOM 698 N N . PRO A 1 90 ? 17.391 -2.656 -21.270 1.00 83.44 90 PRO A N 1
ATOM 699 C CA . PRO A 1 90 ? 16.719 -3.342 -22.370 1.00 83.44 90 PRO A CA 1
ATOM 700 C C . PRO A 1 90 ? 15.183 -3.247 -22.289 1.00 83.44 90 PRO A C 1
ATOM 702 O O . PRO A 1 90 ? 14.626 -2.945 -21.230 1.00 83.44 90 PRO A O 1
ATOM 705 N N . PRO A 1 91 ? 14.464 -3.552 -23.390 1.00 85.75 91 PRO A N 1
ATOM 706 C CA . PRO A 1 91 ? 13.009 -3.659 -23.372 1.00 85.75 91 PRO A CA 1
ATOM 707 C C . PRO A 1 91 ? 12.508 -4.502 -22.197 1.00 85.75 91 PRO A C 1
ATOM 709 O O . PRO A 1 91 ? 12.956 -5.632 -22.010 1.00 85.75 91 PRO A O 1
ATOM 712 N N . LEU A 1 92 ? 11.558 -3.956 -21.434 1.00 85.12 92 LEU A N 1
ATOM 713 C CA . LEU A 1 92 ? 10.894 -4.704 -20.372 1.00 85.12 92 LEU A CA 1
ATOM 714 C C . LEU A 1 92 ? 10.233 -5.966 -20.951 1.00 85.12 92 LEU A C 1
ATOM 716 O O . LEU A 1 92 ? 9.601 -5.879 -22.013 1.00 85.12 92 LEU A O 1
ATOM 720 N N . PRO A 1 93 ? 10.331 -7.115 -20.261 1.00 90.94 93 PRO A N 1
ATOM 721 C CA . PRO A 1 93 ? 9.540 -8.280 -20.623 1.00 90.94 93 PRO A CA 1
ATOM 722 C C . PRO A 1 93 ? 8.044 -7.993 -20.407 1.00 90.94 93 PRO A C 1
ATOM 724 O O . PRO A 1 93 ? 7.691 -6.996 -19.768 1.00 90.94 93 PR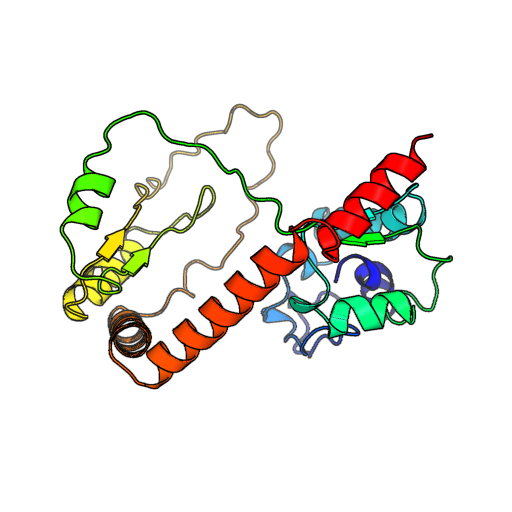O A O 1
ATOM 727 N N . PRO A 1 94 ? 7.141 -8.849 -20.916 1.00 92.69 94 PRO A N 1
ATOM 728 C CA . PRO A 1 94 ? 5.708 -8.694 -20.699 1.00 92.69 94 PRO A CA 1
ATOM 729 C C . PRO A 1 94 ? 5.357 -8.536 -19.214 1.00 92.69 94 PRO A C 1
ATOM 731 O O . PRO A 1 94 ? 5.800 -9.317 -18.370 1.00 92.69 94 PRO A O 1
ATOM 734 N N . ILE A 1 95 ? 4.548 -7.523 -18.899 1.00 93.06 95 ILE A N 1
ATOM 735 C CA . ILE A 1 95 ? 4.060 -7.260 -17.543 1.00 93.06 95 ILE A CA 1
ATOM 736 C C . ILE A 1 95 ? 2.572 -7.593 -17.490 1.00 93.06 95 ILE A C 1
ATOM 738 O O . ILE A 1 95 ? 1.786 -7.100 -18.300 1.00 93.06 95 ILE A O 1
ATOM 742 N N . PHE A 1 96 ? 2.193 -8.428 -16.526 1.00 95.06 96 PHE A N 1
ATOM 743 C CA . PHE A 1 96 ? 0.837 -8.932 -16.346 1.00 95.06 96 PHE A CA 1
ATOM 744 C C . PHE A 1 96 ? 0.271 -8.432 -15.015 1.00 95.06 96 PHE A C 1
ATOM 746 O O . PHE A 1 96 ? 0.594 -8.957 -13.948 1.00 95.06 96 PHE A O 1
ATOM 753 N N . CYS A 1 97 ? -0.576 -7.406 -15.074 1.00 96.00 97 CYS A N 1
ATOM 754 C CA . CYS A 1 97 ? -1.297 -6.879 -13.916 1.00 96.00 97 CYS A CA 1
ATOM 755 C C . CYS A 1 97 ? -2.560 -7.715 -13.672 1.00 96.00 97 CYS A C 1
ATOM 757 O O . CYS A 1 97 ? -3.600 -7.455 -14.270 1.00 96.00 97 CYS A O 1
ATOM 759 N N . VAL A 1 98 ? -2.455 -8.739 -12.827 1.00 96.56 98 VAL A N 1
ATOM 760 C CA . VAL A 1 98 ? -3.486 -9.781 -12.633 1.00 96.56 98 VAL A CA 1
ATOM 761 C C . VAL A 1 98 ? -4.279 -9.622 -11.329 1.00 96.56 98 VAL A C 1
ATOM 763 O O . VAL A 1 98 ? -4.926 -10.555 -10.857 1.00 96.56 98 VAL A O 1
ATOM 766 N N . GLY A 1 99 ? -4.179 -8.462 -10.685 1.00 95.38 99 GLY A N 1
ATOM 767 C CA . GLY A 1 99 ? -4.727 -8.221 -9.358 1.00 95.38 99 GLY A CA 1
ATOM 768 C C . GLY A 1 99 ? -6.195 -7.763 -9.320 1.00 95.38 99 GLY A C 1
ATOM 769 O O . GLY A 1 99 ? -6.780 -7.407 -10.336 1.00 95.38 99 GLY A O 1
ATOM 770 N N . PRO A 1 100 ? -6.789 -7.692 -8.115 1.00 94.38 100 PRO A N 1
ATOM 771 C CA . PRO A 1 100 ? -6.192 -8.126 -6.856 1.00 94.38 100 PRO A CA 1
ATOM 772 C C . PRO A 1 100 ? -6.369 -9.635 -6.614 1.00 94.38 100 PRO A C 1
ATOM 774 O O . PRO A 1 100 ? -7.485 -10.129 -6.433 1.00 94.38 100 PRO A O 1
ATOM 777 N N . LEU A 1 101 ? -5.247 -10.347 -6.533 1.00 91.81 101 LEU A N 1
ATOM 778 C CA . LEU A 1 101 ? -5.129 -11.713 -6.041 1.00 91.81 101 LEU A CA 1
ATOM 779 C C . LEU A 1 101 ? -5.164 -11.674 -4.513 1.00 91.81 101 LEU A C 1
ATOM 781 O O . LEU A 1 101 ? -4.196 -11.288 -3.853 1.00 91.81 101 LEU A O 1
ATOM 785 N N . THR A 1 102 ? -6.306 -12.054 -3.960 1.00 86.88 102 THR A N 1
ATOM 786 C CA . THR A 1 102 ? -6.545 -12.155 -2.519 1.00 86.88 102 THR A CA 1
ATOM 787 C C . THR A 1 102 ? -6.920 -13.585 -2.185 1.00 86.88 102 THR A C 1
ATOM 789 O O . THR A 1 102 ? -7.658 -14.213 -2.942 1.00 86.88 102 THR A O 1
ATOM 792 N N . VAL A 1 103 ? -6.468 -14.090 -1.037 1.00 82.69 103 VAL A N 1
ATOM 793 C CA . VAL A 1 103 ? -6.930 -15.392 -0.548 1.00 82.69 103 VAL A CA 1
ATOM 794 C C . VAL A 1 103 ? -8.413 -15.274 -0.202 1.00 82.69 103 VAL A C 1
ATOM 796 O O . VAL A 1 103 ? -8.778 -14.613 0.766 1.00 82.69 103 VAL A O 1
ATOM 799 N N . THR A 1 104 ? -9.270 -15.900 -1.001 1.00 67.44 104 THR A N 1
ATOM 800 C CA . THR A 1 104 ? -10.692 -16.072 -0.696 1.00 67.44 104 THR A CA 1
ATOM 801 C C . THR A 1 104 ? -10.870 -17.458 -0.096 1.00 67.44 104 THR A C 1
ATOM 803 O O . THR A 1 104 ? -10.919 -18.453 -0.816 1.00 67.44 104 THR A O 1
ATOM 806 N N . GLY A 1 105 ? -10.888 -17.536 1.231 1.00 59.12 105 GLY A N 1
ATOM 807 C CA . GLY A 1 105 ? -11.202 -18.761 1.957 1.00 59.12 105 GLY A CA 1
ATOM 808 C C . GLY A 1 105 ? -12.462 -18.557 2.784 1.00 59.12 105 GLY A C 1
ATOM 809 O O . GLY A 1 105 ? -12.538 -17.605 3.555 1.00 59.12 105 GLY A O 1
ATOM 810 N N . GLU A 1 106 ? -13.436 -19.451 2.644 1.00 58.31 106 GLU A N 1
ATOM 811 C CA . GLU A 1 106 ? -14.544 -19.541 3.591 1.00 58.31 106 GLU A CA 1
ATOM 812 C C . GLU A 1 106 ? -14.036 -20.222 4.865 1.00 58.31 106 GLU A C 1
ATOM 814 O O . GLU A 1 106 ? -13.677 -21.405 4.862 1.00 58.31 106 GLU A O 1
ATOM 819 N N . SER A 1 107 ? -13.988 -19.493 5.979 1.00 57.94 107 SER A N 1
ATOM 820 C CA . SER A 1 107 ? -13.774 -20.119 7.280 1.00 57.94 107 SER A CA 1
ATOM 821 C C . SER A 1 107 ? -15.049 -20.865 7.678 1.00 57.94 107 SER A C 1
ATOM 823 O O . SER A 1 107 ? -15.976 -20.272 8.213 1.00 57.94 107 SER A O 1
ATOM 825 N N . LYS A 1 108 ? -15.095 -22.182 7.448 1.00 57.03 108 LYS A N 1
ATOM 826 C CA . LYS A 1 108 ? -16.220 -23.065 7.838 1.00 57.03 108 LYS A CA 1
ATOM 827 C C . LYS A 1 108 ? -16.381 -23.275 9.354 1.00 57.03 108 LYS A C 1
ATOM 829 O O . LYS A 1 108 ? -17.052 -24.213 9.771 1.00 57.03 108 LYS A O 1
ATOM 834 N N . LYS A 1 109 ? -15.716 -22.476 10.188 1.00 65.75 109 LYS A N 1
ATOM 835 C CA . LYS A 1 109 ? -15.791 -22.586 11.646 1.00 65.75 109 LYS A CA 1
ATOM 836 C C . LYS A 1 109 ? -16.488 -21.354 12.191 1.00 65.75 109 LYS A C 1
ATOM 838 O O . LYS A 1 109 ? -16.078 -20.242 11.862 1.00 65.75 109 LYS A O 1
ATOM 843 N N . GLU A 1 110 ? -17.496 -21.575 13.028 1.00 69.38 110 GLU A N 1
ATOM 844 C CA . GLU A 1 110 ? -18.050 -20.528 13.883 1.00 69.38 110 GLU A CA 1
ATOM 845 C C . GLU A 1 110 ? -16.901 -19.869 14.649 1.00 69.38 110 GLU A C 1
ATOM 847 O O . GLU A 1 110 ? -16.057 -20.542 15.247 1.00 69.38 110 GLU A O 1
ATOM 852 N N . ASN A 1 111 ? -16.822 -18.546 14.547 1.00 82.19 111 ASN A N 1
ATOM 853 C CA . ASN A 1 111 ? -15.788 -17.747 15.177 1.00 82.19 111 ASN A CA 1
ATOM 854 C C . ASN A 1 111 ? -16.484 -16.686 16.020 1.00 82.19 111 ASN A C 1
ATOM 856 O O . ASN A 1 111 ? -17.183 -15.833 15.476 1.00 82.19 111 ASN A O 1
ATOM 860 N N . GLU A 1 112 ? -16.273 -16.736 17.333 1.00 89.81 112 GLU A N 1
ATOM 861 C CA . GLU A 1 112 ? -16.890 -15.818 18.295 1.00 89.81 112 GLU A CA 1
ATOM 862 C C . GLU A 1 112 ? -16.654 -14.343 17.933 1.00 89.81 112 GLU A C 1
ATOM 864 O O . GLU A 1 112 ? -17.551 -13.519 18.108 1.00 89.81 112 GLU A O 1
ATOM 869 N N . CYS A 1 113 ? -15.498 -14.003 17.347 1.00 91.62 113 CYS A N 1
ATOM 870 C CA . CYS A 1 113 ? -15.208 -12.644 16.889 1.00 91.62 113 CYS A CA 1
ATOM 871 C C . CYS A 1 113 ? -16.112 -12.212 15.729 1.00 91.62 113 CYS A C 1
ATOM 873 O O . CYS A 1 113 ? -16.497 -11.047 15.666 1.00 91.62 113 CYS A O 1
ATOM 875 N N . LEU A 1 114 ? -16.438 -13.129 14.809 1.00 90.75 114 LEU A N 1
ATOM 876 C CA . LEU A 1 114 ? -17.348 -12.841 13.698 1.00 90.75 114 LEU A CA 1
ATOM 877 C C . LEU A 1 114 ? -18.785 -12.723 14.205 1.00 90.75 114 LEU A C 1
ATOM 879 O O . LEU A 1 114 ? -19.450 -11.753 13.868 1.00 90.75 114 LEU A O 1
ATOM 883 N N . THR A 1 115 ? -19.213 -13.603 15.115 1.00 93.25 115 THR A N 1
ATOM 884 C CA . THR A 1 115 ? -20.524 -13.490 15.774 1.00 93.25 115 THR A CA 1
ATOM 885 C C . THR A 1 115 ? -20.672 -12.160 16.521 1.00 93.25 115 THR A C 1
ATOM 887 O O . THR A 1 115 ? -21.702 -11.493 16.424 1.00 93.25 115 THR A O 1
ATOM 890 N N . TRP A 1 116 ? -19.633 -11.730 17.247 1.00 95.75 116 TRP A N 1
ATOM 891 C CA . TRP A 1 116 ? -19.622 -10.422 17.900 1.00 95.75 116 TRP A CA 1
ATOM 892 C C . TRP A 1 116 ? -19.700 -9.280 16.882 1.00 95.75 116 TRP A C 1
ATOM 894 O O . TRP A 1 116 ? -20.482 -8.349 17.085 1.00 95.75 116 TRP A O 1
ATOM 904 N N . LEU A 1 117 ? -18.933 -9.356 15.788 1.00 95.56 117 LEU A N 1
ATOM 905 C CA . LEU A 1 117 ? -18.903 -8.338 14.737 1.00 95.56 117 LEU A CA 1
ATOM 906 C C . LEU A 1 117 ? -20.259 -8.207 14.031 1.00 95.56 117 LEU A C 1
ATOM 908 O O . LEU A 1 117 ? -20.720 -7.085 13.830 1.00 95.56 117 LEU A O 1
ATOM 912 N N . ASP A 1 118 ? -20.916 -9.331 13.734 1.00 95.00 118 ASP A N 1
ATOM 913 C CA . ASP A 1 118 ? -22.235 -9.391 13.091 1.00 95.00 118 ASP A CA 1
ATOM 914 C C . ASP A 1 118 ? -23.335 -8.744 13.947 1.00 95.00 118 ASP A C 1
ATOM 916 O O . ASP A 1 118 ? -24.332 -8.252 13.419 1.00 95.00 118 ASP A O 1
ATOM 920 N N . SER A 1 119 ? -23.152 -8.691 15.272 1.00 96.31 119 SER A N 1
ATOM 921 C CA . SER A 1 119 ? -24.085 -8.014 16.184 1.00 96.31 119 SER A CA 1
ATOM 922 C C . SER A 1 119 ? -23.904 -6.488 16.260 1.00 96.31 119 SER A C 1
ATOM 924 O O . SER A 1 119 ? -24.727 -5.802 16.870 1.00 96.31 119 SER A O 1
ATOM 926 N N . GLN A 1 120 ? -22.841 -5.930 15.667 1.00 97.75 120 GLN A N 1
ATOM 927 C CA . GLN A 1 120 ? -22.566 -4.490 15.715 1.00 97.75 120 GLN A CA 1
ATOM 928 C C . GLN A 1 120 ? -23.268 -3.724 14.579 1.00 97.75 120 GLN A C 1
ATOM 930 O O . GLN A 1 120 ? -23.504 -4.273 13.502 1.00 97.75 120 GLN A O 1
ATOM 935 N N . PRO A 1 121 ? -23.568 -2.422 14.758 1.00 97.44 121 PRO A N 1
ATOM 936 C CA . PRO A 1 121 ? -24.084 -1.597 13.673 1.00 97.44 121 PRO A CA 1
ATOM 937 C C . PRO A 1 121 ? -23.160 -1.570 12.446 1.00 97.44 121 PRO A C 1
ATOM 939 O O . PRO A 1 121 ? -21.930 -1.554 12.536 1.00 97.44 121 PRO A O 1
ATOM 942 N N . SER A 1 122 ? -23.760 -1.495 11.259 1.00 95.62 122 SER A N 1
ATOM 943 C CA . SER A 1 122 ? -22.995 -1.426 10.013 1.00 95.62 122 SER A CA 1
ATOM 944 C C . SER A 1 122 ? -22.043 -0.224 10.014 1.00 95.62 122 SER A C 1
ATOM 946 O O . SER A 1 122 ? -22.470 0.911 10.225 1.00 95.62 122 SER A O 1
ATOM 948 N N . ARG A 1 123 ? -20.770 -0.465 9.671 1.00 93.88 123 ARG A N 1
ATOM 949 C CA . ARG A 1 123 ? -19.691 0.544 9.603 1.00 93.88 123 ARG A CA 1
ATOM 950 C C . ARG A 1 123 ? -19.298 1.162 10.958 1.00 93.88 123 ARG A C 1
ATOM 952 O O . ARG A 1 123 ? -18.712 2.238 10.962 1.00 93.88 123 ARG A O 1
ATOM 959 N N . SER A 1 124 ? -19.581 0.507 12.090 1.00 96.25 124 SER A N 1
ATOM 960 C CA . SER A 1 124 ? -19.280 1.066 13.421 1.00 96.25 124 SER A CA 1
ATOM 961 C C . SER A 1 124 ? -18.041 0.503 14.118 1.00 96.25 124 SER A C 1
ATOM 963 O O . SER A 1 124 ? -17.737 0.948 15.222 1.00 96.25 124 SER A O 1
ATOM 965 N N . VAL A 1 125 ? -17.376 -0.506 13.546 1.00 97.75 125 VAL A N 1
ATOM 966 C CA . VAL A 1 125 ? -16.237 -1.184 14.183 1.00 97.75 125 VAL A CA 1
ATOM 967 C C . VAL A 1 125 ? -14.941 -0.870 13.447 1.00 97.75 125 VAL A C 1
ATOM 969 O O . VAL A 1 125 ? -14.847 -1.090 12.240 1.00 97.75 125 VAL A O 1
ATOM 972 N N . LEU A 1 126 ? -13.930 -0.401 14.178 1.00 97.69 126 LEU A N 1
ATOM 973 C CA . LEU A 1 126 ? -12.559 -0.300 13.689 1.00 97.69 126 LEU A CA 1
ATOM 974 C C . LEU A 1 126 ? -11.872 -1.666 13.801 1.00 97.69 126 LEU A C 1
ATOM 976 O O . LEU A 1 126 ? -11.723 -2.201 14.897 1.00 97.69 126 LEU A O 1
ATOM 980 N N . TYR A 1 127 ? -11.409 -2.220 12.683 1.00 96.81 127 TYR A N 1
ATOM 981 C CA . TYR A 1 127 ? -10.511 -3.372 12.709 1.00 96.81 127 TYR A CA 1
ATOM 982 C C . TYR A 1 127 ? -9.057 -2.900 12.737 1.00 96.81 127 TYR A C 1
ATOM 984 O O . TYR A 1 127 ? -8.630 -2.158 11.854 1.00 96.81 127 TYR A O 1
ATOM 992 N N . LEU A 1 128 ? -8.300 -3.352 13.735 1.00 95.12 128 LEU A N 1
ATOM 993 C CA . LEU A 1 128 ? -6.896 -3.005 13.918 1.00 95.12 128 LEU A CA 1
ATOM 994 C C . LEU A 1 128 ? -6.041 -4.275 13.931 1.00 95.12 128 LEU A C 1
ATOM 996 O O . LEU A 1 128 ? -6.206 -5.155 14.777 1.00 95.12 128 LEU A O 1
ATOM 1000 N N . CYS A 1 129 ? -5.116 -4.379 12.979 1.00 92.50 129 CYS A N 1
ATOM 1001 C CA . CYS A 1 129 ? -4.228 -5.527 12.845 1.00 92.50 129 CYS A CA 1
ATOM 1002 C C . CYS A 1 129 ? -2.937 -5.128 12.129 1.00 92.50 129 CYS A C 1
ATOM 1004 O O . CYS A 1 129 ? -2.973 -4.559 11.041 1.00 92.50 129 CYS A O 1
ATOM 1006 N N . PHE A 1 130 ? -1.798 -5.493 12.716 1.00 89.50 130 PHE A N 1
ATOM 1007 C CA . PHE A 1 130 ? -0.461 -5.205 12.181 1.00 89.50 130 PHE A CA 1
ATOM 1008 C C . PHE A 1 130 ? 0.172 -6.394 11.445 1.00 89.50 130 PHE A C 1
ATOM 1010 O O . PHE A 1 130 ? 1.383 -6.461 11.233 1.00 89.50 130 PHE A O 1
ATOM 1017 N N . GLY A 1 131 ? -0.650 -7.373 11.067 1.00 86.75 131 GLY A N 1
ATOM 1018 C CA . GLY A 1 131 ? -0.213 -8.545 10.323 1.00 86.75 131 GLY A CA 1
ATOM 1019 C C . GLY A 1 131 ? 0.698 -9.490 11.114 1.00 86.75 131 GLY A C 1
ATOM 1020 O O . GLY A 1 131 ? 0.676 -9.576 12.346 1.00 86.75 131 GLY A O 1
ATOM 1021 N N . SER A 1 132 ? 1.471 -10.286 10.376 1.00 85.06 132 SER A N 1
ATOM 1022 C CA . SER A 1 132 ? 2.339 -11.332 10.933 1.00 85.06 132 SER A CA 1
ATOM 1023 C C . SER A 1 132 ? 3.686 -10.830 11.446 1.00 85.06 132 SER A C 1
ATOM 1025 O O . SER A 1 132 ? 4.329 -11.536 12.221 1.00 85.06 132 SER A O 1
ATOM 1027 N N . MET A 1 133 ? 4.099 -9.641 11.009 1.00 80.00 133 MET A N 1
ATOM 1028 C CA . MET A 1 133 ? 5.415 -9.059 11.287 1.00 80.00 133 MET A CA 1
ATOM 1029 C C . MET A 1 133 ? 5.355 -7.843 12.219 1.00 80.00 133 MET A C 1
ATOM 1031 O O . MET A 1 133 ? 6.410 -7.344 12.591 1.00 80.00 133 MET A O 1
ATOM 1035 N N . GLY A 1 134 ? 4.160 -7.370 12.592 1.00 82.38 134 GLY A N 1
ATOM 1036 C CA . GLY A 1 134 ? 4.006 -6.297 13.572 1.00 82.38 134 GLY A CA 1
ATOM 1037 C C . GLY A 1 134 ? 4.496 -6.728 14.953 1.00 82.38 134 GLY A C 1
ATOM 1038 O O . GLY A 1 134 ? 4.094 -7.784 15.447 1.00 82.38 134 GLY A O 1
ATOM 1039 N N . ASP A 1 135 ? 5.352 -5.909 15.551 1.00 81.75 135 ASP A N 1
ATOM 1040 C CA . ASP A 1 135 ? 5.974 -6.122 16.855 1.00 81.75 135 ASP A CA 1
ATOM 1041 C C . ASP A 1 135 ? 6.047 -4.764 17.561 1.00 81.75 135 ASP A C 1
ATOM 1043 O O . ASP A 1 135 ? 6.495 -3.790 16.957 1.00 81.75 135 ASP A O 1
ATOM 1047 N N . PHE A 1 136 ? 5.540 -4.679 18.789 1.00 85.00 136 PHE A N 1
ATOM 1048 C CA . PHE A 1 136 ? 5.383 -3.414 19.510 1.00 85.00 136 PHE A CA 1
ATOM 1049 C C . PHE A 1 136 ? 5.799 -3.582 20.962 1.00 85.00 136 PHE A C 1
ATOM 1051 O O . PHE A 1 136 ? 5.475 -4.588 21.596 1.00 85.00 136 PHE A O 1
ATOM 1058 N N . SER A 1 137 ? 6.465 -2.564 21.504 1.00 87.50 137 SER A N 1
ATOM 1059 C CA . SER A 1 137 ? 6.813 -2.524 22.921 1.00 87.50 137 SER A CA 1
ATOM 1060 C C . SER A 1 137 ? 5.556 -2.462 23.796 1.00 87.50 137 SER A C 1
ATOM 1062 O O . SER A 1 137 ? 4.511 -1.938 23.397 1.00 87.50 137 SER A O 1
ATOM 1064 N N . SER A 1 138 ? 5.666 -2.930 25.042 1.00 89.62 138 SER A N 1
ATOM 1065 C CA . SER A 1 138 ? 4.587 -2.825 26.036 1.00 89.62 138 SER A CA 1
ATOM 1066 C C . SER A 1 138 ? 4.117 -1.381 26.233 1.00 89.62 138 SER A C 1
ATOM 1068 O O . SER A 1 138 ? 2.927 -1.131 26.427 1.00 89.62 138 SER A O 1
ATOM 1070 N N . ARG A 1 139 ? 5.048 -0.418 26.154 1.00 89.56 139 ARG A N 1
ATOM 1071 C CA . ARG A 1 139 ? 4.737 1.013 26.224 1.00 89.56 139 ARG A CA 1
ATOM 1072 C C . ARG A 1 139 ? 3.846 1.431 25.057 1.00 89.56 139 ARG A C 1
ATOM 1074 O O . ARG A 1 139 ? 2.816 2.054 25.293 1.00 89.56 139 ARG A O 1
ATOM 1081 N N . GLN A 1 140 ? 4.202 1.045 23.833 1.00 89.44 140 GLN A N 1
ATOM 1082 C CA . GLN A 1 140 ? 3.427 1.407 22.652 1.00 89.44 140 GLN A CA 1
ATOM 1083 C C . GLN A 1 140 ? 2.035 0.771 22.660 1.00 89.44 140 GLN A C 1
ATOM 1085 O O . GLN A 1 140 ? 1.043 1.445 22.398 1.00 89.44 140 GLN A O 1
ATOM 1090 N N . LEU A 1 141 ? 1.933 -0.506 23.037 1.00 92.44 141 LEU A N 1
ATOM 1091 C CA . LEU A 1 141 ? 0.641 -1.180 23.183 1.00 92.44 141 LEU A CA 1
ATOM 1092 C C . LEU A 1 141 ? -0.264 -0.470 24.202 1.00 92.44 141 LEU A C 1
ATOM 1094 O O . LEU A 1 141 ? -1.474 -0.391 23.996 1.00 92.44 141 LEU A O 1
ATOM 1098 N N . LYS A 1 142 ? 0.307 0.091 25.275 1.00 93.31 142 LYS A N 1
ATOM 1099 C CA . LYS A 1 142 ? -0.444 0.856 26.276 1.00 93.31 142 LYS A CA 1
ATOM 1100 C C . LYS A 1 142 ? -0.957 2.194 25.738 1.00 93.31 142 LYS A C 1
ATOM 1102 O O . LYS A 1 142 ? -2.114 2.533 25.990 1.00 93.31 142 LYS A O 1
ATOM 1107 N N . GLU A 1 143 ? -0.134 2.935 24.998 1.00 94.38 143 GLU A N 1
ATOM 1108 C CA . GLU A 1 143 ? -0.567 4.171 24.326 1.00 94.38 143 GLU A CA 1
ATOM 1109 C C . GLU A 1 143 ? -1.706 3.878 23.346 1.00 94.38 143 GLU A C 1
ATOM 1111 O O . GLU A 1 143 ? -2.747 4.534 23.366 1.00 94.38 143 GLU A O 1
ATOM 1116 N N . MET A 1 144 ? -1.557 2.811 22.562 1.00 94.19 144 MET A N 1
ATOM 1117 C CA . MET A 1 144 ? -2.576 2.361 21.626 1.00 94.19 144 MET A CA 1
ATOM 1118 C C . MET A 1 144 ? -3.891 1.973 22.303 1.00 94.19 144 MET A C 1
ATOM 1120 O O . MET A 1 144 ? -4.954 2.423 21.879 1.00 94.19 144 MET A O 1
ATOM 1124 N N . ALA A 1 145 ? -3.826 1.172 23.369 1.00 95.88 145 ALA A N 1
ATOM 1125 C CA . ALA A 1 145 ? -5.001 0.792 24.145 1.00 95.88 145 ALA A CA 1
ATOM 1126 C C . ALA A 1 145 ? -5.722 2.029 24.699 1.00 95.88 145 ALA A C 1
ATOM 1128 O O . ALA A 1 145 ? -6.937 2.143 24.562 1.00 95.88 145 ALA A O 1
ATOM 1129 N N . THR A 1 146 ? -4.959 2.982 25.244 1.00 97.50 146 THR A N 1
ATOM 1130 C CA . THR A 1 146 ? -5.494 4.233 25.800 1.00 97.50 146 THR A CA 1
ATOM 1131 C C . THR A 1 146 ? -6.169 5.084 24.721 1.00 97.50 146 THR A C 1
ATOM 1133 O O . THR A 1 146 ? -7.262 5.596 24.942 1.00 97.50 146 THR A O 1
ATOM 1136 N N . GLY A 1 147 ? -5.548 5.237 23.547 1.00 97.19 147 GLY A N 1
ATOM 1137 C CA . GLY A 1 147 ? -6.123 6.016 22.445 1.00 97.19 147 GLY A CA 1
ATOM 1138 C C . GLY A 1 147 ? -7.397 5.388 21.875 1.00 97.19 147 GLY A C 1
ATOM 1139 O O . GLY A 1 147 ? -8.380 6.085 21.623 1.00 97.19 147 GLY A O 1
ATOM 1140 N N . LEU A 1 148 ? -7.419 4.058 21.733 1.00 97.19 148 LEU A N 1
ATOM 1141 C CA . LEU A 1 148 ? -8.612 3.318 21.313 1.00 97.19 148 LEU A CA 1
ATOM 1142 C C . LEU A 1 148 ? -9.748 3.450 22.331 1.00 97.19 148 LEU A C 1
ATOM 1144 O O . LEU A 1 148 ? -10.877 3.732 21.935 1.00 97.19 148 LEU A O 1
ATOM 1148 N N . GLU A 1 149 ? -9.457 3.294 23.625 1.00 97.81 149 GLU A N 1
ATOM 1149 C CA . GLU A 1 149 ? -10.439 3.446 24.704 1.00 97.81 149 GLU A CA 1
ATOM 1150 C C . GLU A 1 149 ? -11.057 4.848 24.702 1.00 97.81 149 GLU A C 1
ATOM 1152 O O . GLU A 1 149 ? -12.282 4.986 24.679 1.00 97.81 149 GLU A O 1
ATOM 1157 N N . LYS A 1 150 ? -10.221 5.892 24.649 1.00 97.81 150 LYS A N 1
ATOM 1158 C CA . LYS A 1 150 ? -10.690 7.282 24.655 1.00 97.81 150 LYS A CA 1
ATOM 1159 C C . LYS A 1 150 ? -11.509 7.655 23.423 1.00 97.81 150 LYS A C 1
ATOM 1161 O O . LYS A 1 150 ? -12.444 8.439 23.543 1.00 97.81 150 LYS A O 1
ATOM 1166 N N . SER A 1 151 ? -11.227 7.048 22.266 1.00 97.25 151 SER A N 1
ATOM 1167 C CA . SER A 1 151 ? -11.989 7.314 21.039 1.00 97.25 151 SER A CA 1
ATOM 1168 C C . SER A 1 151 ? -13.480 6.962 21.154 1.00 97.25 151 SER A C 1
ATOM 1170 O O . SER A 1 151 ? -14.290 7.429 20.353 1.00 97.25 151 SER A O 1
ATOM 1172 N N . GLY A 1 152 ? -13.856 6.091 22.102 1.00 96.94 152 GLY A N 1
ATOM 1173 C CA . GLY A 1 152 ? -15.228 5.601 22.271 1.00 96.94 152 GLY A CA 1
ATOM 1174 C C . GLY A 1 152 ? -15.750 4.766 21.093 1.00 96.94 152 GLY A C 1
ATOM 1175 O O . GLY A 1 152 ? -16.915 4.360 21.076 1.00 96.94 152 GLY A O 1
ATOM 1176 N N . VAL A 1 153 ? -14.908 4.499 20.092 1.00 97.56 153 VAL A N 1
ATOM 1177 C CA . VAL A 1 153 ? -15.234 3.679 18.929 1.00 97.56 153 VAL A CA 1
ATOM 1178 C C . VAL A 1 153 ? -15.176 2.205 19.321 1.00 97.56 153 VAL A C 1
ATOM 1180 O O . VAL A 1 153 ? -14.290 1.766 20.049 1.00 97.56 153 VAL A O 1
ATOM 1183 N N . ARG A 1 154 ? -16.105 1.398 18.798 1.00 97.94 154 ARG A N 1
ATOM 1184 C CA . ARG A 1 154 ? -16.014 -0.064 18.919 1.00 97.94 154 ARG A CA 1
ATOM 1185 C C . ARG A 1 154 ? -14.843 -0.553 18.079 1.00 97.94 154 ARG A C 1
ATOM 1187 O O . ARG A 1 154 ? -14.753 -0.198 16.908 1.00 97.94 154 ARG A O 1
ATOM 1194 N N . PHE A 1 155 ? -13.989 -1.410 18.617 1.00 97.75 155 PHE A N 1
ATOM 1195 C CA . PHE A 1 155 ? -12.850 -1.928 17.867 1.00 97.75 155 PHE A CA 1
ATOM 1196 C C . PHE A 1 155 ? -12.686 -3.437 18.034 1.00 97.75 155 PHE A C 1
ATOM 1198 O O . PHE A 1 155 ? -13.038 -4.008 19.062 1.00 97.75 155 PHE A O 1
ATOM 1205 N N . LEU A 1 156 ? -12.122 -4.067 17.006 1.00 97.38 156 LEU A N 1
ATOM 1206 C CA . LEU A 1 156 ? -11.592 -5.424 17.040 1.00 97.38 156 LEU A CA 1
ATOM 1207 C C . LEU A 1 156 ? -10.090 -5.333 16.781 1.00 97.38 156 LEU A C 1
ATOM 1209 O O . LEU A 1 156 ? -9.668 -5.043 15.660 1.00 97.38 156 LEU A O 1
ATOM 1213 N N . TRP A 1 157 ? -9.286 -5.564 17.816 1.00 96.00 157 TRP A N 1
ATOM 1214 C CA . TRP A 1 157 ? -7.835 -5.426 17.749 1.00 96.00 157 TRP A CA 1
ATOM 1215 C C . TRP A 1 157 ? -7.142 -6.775 17.931 1.00 96.00 157 TRP A C 1
ATOM 1217 O O . TRP A 1 157 ? -7.307 -7.444 18.948 1.00 96.00 157 TRP A O 1
ATOM 1227 N N . VAL A 1 158 ? -6.345 -7.171 16.937 1.00 94.00 158 VAL A N 1
ATOM 1228 C CA . VAL A 1 158 ? -5.465 -8.341 17.030 1.00 94.00 158 VAL A CA 1
ATOM 1229 C C . VAL A 1 158 ? -4.149 -7.920 17.682 1.00 94.00 158 VAL A C 1
ATOM 1231 O O . VAL A 1 158 ? -3.312 -7.277 17.044 1.00 94.00 158 VAL A O 1
ATOM 1234 N N . VAL A 1 159 ? -3.967 -8.298 18.948 1.00 91.62 159 VAL A N 1
ATOM 1235 C CA . VAL A 1 159 ? -2.776 -7.977 19.750 1.00 91.62 159 VAL A CA 1
ATOM 1236 C C . VAL A 1 159 ? -1.816 -9.163 19.773 1.00 91.62 159 VAL A C 1
ATOM 1238 O O . VAL A 1 159 ? -2.234 -10.313 19.903 1.00 91.62 159 VAL A O 1
ATOM 1241 N N . ARG A 1 160 ? -0.514 -8.889 19.670 1.00 87.56 160 ARG A N 1
ATOM 1242 C CA . ARG A 1 160 ? 0.552 -9.862 19.941 1.00 87.56 160 ARG A CA 1
ATOM 1243 C C . ARG A 1 160 ? 1.197 -9.514 21.274 1.00 87.56 160 ARG A C 1
ATOM 1245 O O . ARG A 1 160 ? 1.382 -8.336 21.564 1.00 87.56 160 ARG A O 1
ATOM 1252 N N . ALA A 1 161 ? 1.528 -10.532 22.065 1.00 85.31 161 ALA A N 1
ATOM 1253 C CA . ALA A 1 161 ? 2.294 -10.318 23.283 1.00 85.31 161 ALA A CA 1
ATOM 1254 C C . ALA A 1 161 ? 3.654 -9.687 22.921 1.00 85.31 161 ALA A C 1
ATOM 1256 O O . ALA A 1 161 ? 4.289 -10.167 21.973 1.00 85.31 161 ALA A O 1
ATOM 1257 N N . PRO A 1 162 ? 4.082 -8.627 23.629 1.00 80.38 162 PRO A N 1
ATOM 1258 C CA . PRO A 1 162 ? 5.411 -8.063 23.445 1.00 80.38 162 PRO A CA 1
ATOM 1259 C C . PRO A 1 162 ? 6.449 -9.130 23.799 1.00 80.38 162 PRO A C 1
ATOM 1261 O O . PRO A 1 162 ? 6.222 -9.962 24.680 1.00 80.38 162 PRO A O 1
ATOM 1264 N N . LYS A 1 163 ? 7.583 -9.133 23.102 1.00 72.81 163 LYS A N 1
ATOM 1265 C CA . LYS A 1 163 ? 8.693 -10.020 23.462 1.00 72.81 163 LYS A CA 1
ATOM 1266 C C . LYS A 1 163 ? 9.303 -9.537 24.776 1.00 72.81 163 LYS A C 1
ATOM 1268 O O . LYS A 1 163 ? 9.551 -8.344 24.923 1.00 72.81 163 LYS A O 1
ATOM 1273 N N . GLU A 1 164 ? 9.536 -10.447 25.717 1.00 66.06 164 GLU A N 1
ATOM 1274 C CA . GLU A 1 164 ? 10.325 -10.132 26.908 1.00 66.06 164 GLU A CA 1
ATOM 1275 C C . GLU A 1 164 ? 11.781 -9.867 26.498 1.00 66.06 164 GLU A C 1
ATOM 1277 O O . GLU A 1 164 ? 12.339 -10.574 25.648 1.00 66.06 164 GLU A O 1
ATOM 1282 N N . ASP A 1 165 ? 12.392 -8.841 27.095 1.00 51.78 165 ASP A N 1
ATOM 1283 C CA . ASP A 1 165 ? 13.797 -8.501 26.882 1.00 51.78 165 ASP A CA 1
ATOM 1284 C C . ASP A 1 165 ? 14.680 -9.695 27.281 1.00 51.78 165 ASP A C 1
ATOM 1286 O O . ASP A 1 165 ? 14.926 -9.946 28.459 1.00 51.78 165 ASP A O 1
ATOM 1290 N N . GLY A 1 166 ? 15.148 -10.459 26.291 1.00 50.19 166 GLY A N 1
ATOM 1291 C CA . GLY A 1 166 ? 16.069 -11.582 26.495 1.00 50.19 166 GLY A CA 1
ATOM 1292 C C . GLY A 1 166 ? 15.703 -12.875 25.768 1.00 50.19 166 GLY A C 1
ATOM 1293 O O . GLY A 1 166 ? 16.593 -13.688 25.511 1.00 50.19 166 GLY A O 1
ATOM 1294 N N . GLU A 1 167 ? 14.454 -13.065 25.339 1.00 40.41 167 GLU A N 1
ATOM 1295 C CA . GLU A 1 167 ? 14.086 -14.255 24.565 1.00 40.41 167 GLU A CA 1
ATOM 1296 C C . GLU A 1 167 ? 14.201 -13.999 23.065 1.00 40.41 167 GLU A C 1
ATOM 1298 O O . GLU A 1 167 ? 13.243 -13.712 22.342 1.00 40.41 167 GLU A O 1
ATOM 1303 N N . THR A 1 168 ? 15.418 -14.187 22.555 1.00 38.44 168 THR A N 1
ATOM 1304 C CA . THR A 1 168 ? 15.582 -14.475 21.133 1.00 38.44 168 THR A CA 1
ATOM 1305 C C . THR A 1 168 ? 14.986 -15.860 20.891 1.00 38.44 168 THR A C 1
ATOM 1307 O O . THR A 1 168 ? 15.690 -16.867 20.973 1.00 38.44 168 THR A O 1
ATOM 1310 N N . GLN A 1 169 ? 13.692 -15.948 20.567 1.00 39.66 169 GLN A N 1
ATOM 1311 C CA . GLN A 1 169 ? 13.221 -17.109 19.822 1.00 39.66 169 GLN A CA 1
ATOM 1312 C C . GLN A 1 169 ? 13.926 -17.062 18.471 1.00 39.66 169 GLN A C 1
ATOM 1314 O O . GLN A 1 169 ? 13.465 -16.439 17.511 1.00 39.66 169 GLN A O 1
ATOM 1319 N N . ALA A 1 170 ? 15.085 -17.718 18.417 1.00 37.03 170 ALA A N 1
ATOM 1320 C CA . ALA A 1 170 ? 15.672 -18.178 17.186 1.00 37.03 170 ALA A CA 1
ATOM 1321 C C . ALA A 1 170 ? 14.559 -18.934 16.466 1.00 37.03 170 ALA A C 1
ATOM 1323 O O . ALA A 1 170 ? 14.216 -20.066 16.820 1.00 37.03 170 ALA A O 1
ATOM 1324 N N . ARG A 1 171 ? 13.959 -18.295 15.456 1.00 37.88 171 ARG A N 1
ATOM 1325 C CA . ARG A 1 171 ? 13.249 -19.040 14.427 1.00 37.88 171 ARG A CA 1
ATOM 1326 C C . ARG A 1 171 ? 14.228 -20.135 14.024 1.00 37.88 171 ARG A C 1
ATOM 1328 O O . ARG A 1 171 ? 15.343 -19.825 13.610 1.00 37.88 171 ARG A O 1
ATOM 1335 N N . LYS A 1 172 ? 13.850 -21.404 14.200 1.00 36.72 172 LYS A N 1
ATOM 1336 C CA . LYS A 1 172 ? 14.550 -22.536 13.584 1.00 36.72 172 LYS A CA 1
ATOM 1337 C C . LYS A 1 172 ? 14.384 -22.401 12.068 1.00 36.72 172 LYS A C 1
ATOM 1339 O O . LYS A 1 172 ? 13.583 -23.080 11.446 1.00 36.72 172 LYS A O 1
ATOM 1344 N N . ALA A 1 173 ? 15.110 -21.458 11.499 1.00 36.41 173 ALA A N 1
ATOM 1345 C CA . ALA A 1 173 ? 15.361 -21.254 10.095 1.00 36.41 173 ALA A CA 1
ATOM 1346 C C . ALA A 1 173 ? 16.844 -20.892 10.059 1.00 36.41 173 ALA A C 1
ATOM 1348 O O . ALA A 1 173 ? 17.272 -19.938 10.703 1.00 36.41 173 ALA A O 1
ATOM 1349 N N . GLY A 1 174 ? 17.639 -21.767 9.449 1.00 38.88 174 GLY A N 1
ATOM 1350 C CA . GLY A 1 174 ? 19.090 -21.742 9.547 1.00 38.88 174 GLY A CA 1
ATOM 1351 C C . GLY A 1 174 ? 19.716 -20.375 9.257 1.00 38.88 174 GLY A C 1
ATOM 1352 O O . GLY A 1 174 ? 19.282 -19.646 8.371 1.00 38.88 174 GLY A O 1
ATOM 1353 N N . ARG A 1 175 ? 20.822 -20.141 9.972 1.00 36.81 175 ARG A N 1
ATOM 1354 C CA . ARG A 1 175 ? 21.782 -19.032 9.872 1.00 36.81 175 ARG A CA 1
ATOM 1355 C C . ARG A 1 175 ? 21.297 -17.681 10.407 1.00 36.81 175 ARG A C 1
ATOM 1357 O O . ARG A 1 175 ? 20.376 -17.067 9.886 1.00 36.81 175 ARG A O 1
ATOM 1364 N N . ALA A 1 176 ? 22.018 -17.220 11.431 1.00 37.00 176 ALA A N 1
ATOM 1365 C CA . ALA A 1 176 ? 21.926 -15.894 12.021 1.00 37.00 176 ALA A CA 1
ATOM 1366 C C . ALA A 1 176 ? 21.983 -14.805 10.938 1.00 37.00 176 ALA A C 1
ATOM 1368 O O . ALA A 1 176 ? 23.037 -14.525 10.366 1.00 37.00 176 ALA A O 1
ATOM 1369 N N . ALA A 1 177 ? 20.831 -14.213 10.658 1.00 39.59 177 ALA A N 1
ATOM 1370 C CA . ALA A 1 177 ? 20.724 -12.858 10.159 1.00 39.59 177 ALA A CA 1
ATOM 1371 C C . ALA A 1 177 ? 20.050 -12.070 11.280 1.00 39.59 177 ALA A C 1
ATOM 1373 O O . ALA A 1 177 ? 19.035 -12.525 11.816 1.00 39.59 177 ALA A O 1
ATOM 1374 N N . GLU A 1 178 ? 20.631 -10.935 11.668 1.00 41.75 178 GLU A N 1
ATOM 1375 C CA . GLU A 1 178 ? 19.940 -9.995 12.545 1.00 41.75 178 GLU A CA 1
ATOM 1376 C C . GLU A 1 178 ? 18.563 -9.686 11.940 1.00 41.75 178 GLU A C 1
ATOM 1378 O O . GLU A 1 178 ? 18.461 -9.497 10.719 1.00 41.75 178 GLU A O 1
ATOM 1383 N N . PRO A 1 179 ? 17.486 -9.683 12.743 1.00 42.72 179 PRO A N 1
ATOM 1384 C CA . PRO A 1 179 ? 16.182 -9.289 12.250 1.00 42.72 179 PRO A CA 1
ATOM 1385 C C . PRO A 1 179 ? 16.296 -7.882 11.669 1.00 42.72 179 PRO A C 1
ATOM 1387 O O . PRO A 1 179 ? 16.684 -6.949 12.367 1.00 42.72 179 PRO A O 1
ATOM 1390 N N . LEU A 1 180 ? 15.954 -7.732 10.390 1.00 41.97 180 LEU A N 1
ATOM 1391 C CA . LEU A 1 180 ? 15.722 -6.419 9.802 1.00 41.97 180 LEU A CA 1
ATOM 1392 C C . LEU A 1 180 ? 14.670 -5.716 10.665 1.00 41.97 180 LEU A C 1
ATOM 1394 O O . LEU A 1 180 ? 13.502 -6.108 10.646 1.00 41.97 180 LEU A O 1
ATOM 1398 N N . LYS A 1 181 ? 15.086 -4.709 11.442 1.00 49.72 181 LYS A N 1
ATOM 1399 C CA . LYS A 1 181 ? 14.154 -3.776 12.074 1.00 49.72 181 LYS A CA 1
ATOM 1400 C C . LYS A 1 181 ? 13.446 -3.052 10.934 1.00 49.72 181 LYS A C 1
ATOM 1402 O O . LYS A 1 181 ? 14.081 -2.359 10.147 1.00 49.72 181 LYS A O 1
ATOM 1407 N N . LEU A 1 182 ? 12.156 -3.341 10.770 1.00 44.97 182 LEU A N 1
ATOM 1408 C CA . LEU A 1 182 ? 11.326 -2.825 9.676 1.00 44.97 182 LEU A CA 1
ATOM 1409 C C . LEU A 1 182 ? 10.642 -1.496 10.032 1.00 44.97 182 LEU A C 1
ATOM 1411 O O . LEU A 1 182 ? 10.021 -0.899 9.157 1.00 44.97 182 LEU A O 1
ATOM 1415 N N . ALA A 1 183 ? 10.787 -1.030 11.272 1.00 51.81 183 ALA A N 1
ATOM 1416 C CA . ALA A 1 183 ? 10.322 0.265 11.748 1.00 51.81 183 ALA A CA 1
ATOM 1417 C C . ALA A 1 183 ? 11.181 0.724 12.936 1.00 51.81 183 ALA A C 1
ATOM 1419 O O . ALA A 1 183 ? 11.729 -0.115 13.659 1.00 51.81 183 ALA A O 1
ATOM 1420 N N . ASP A 1 184 ? 11.279 2.038 13.122 1.00 52.72 184 ASP A N 1
ATOM 1421 C CA . ASP A 1 184 ? 11.800 2.636 14.348 1.00 52.72 184 ASP A CA 1
ATOM 1422 C C . ASP A 1 184 ? 10.709 2.558 15.434 1.00 52.72 184 ASP A C 1
ATOM 1424 O O . ASP A 1 184 ? 9.534 2.815 15.171 1.00 52.72 184 ASP A O 1
ATOM 1428 N N . GLU A 1 185 ? 11.083 2.147 16.650 1.00 51.12 185 GLU A N 1
ATOM 1429 C CA . GLU A 1 185 ? 10.147 1.859 17.754 1.00 51.12 185 GLU A CA 1
ATOM 1430 C C . GLU A 1 185 ? 9.396 3.100 18.277 1.00 51.12 185 GLU A C 1
ATOM 1432 O O . GLU A 1 185 ? 8.377 2.948 18.949 1.00 51.12 185 GLU A O 1
ATOM 1437 N N . ASP A 1 186 ? 9.859 4.305 17.933 1.00 50.91 186 ASP A N 1
ATOM 1438 C CA . ASP A 1 186 ? 9.372 5.581 18.474 1.00 50.91 186 ASP A CA 1
ATOM 1439 C C . ASP A 1 186 ? 8.394 6.341 17.550 1.00 50.91 186 ASP A C 1
ATOM 1441 O O . ASP A 1 186 ? 7.981 7.450 17.886 1.00 50.91 186 ASP A O 1
ATOM 1445 N N . ASP A 1 187 ? 8.000 5.780 16.399 1.00 56.66 187 ASP A N 1
ATOM 1446 C CA . ASP A 1 187 ? 7.200 6.509 15.389 1.00 56.66 187 ASP A CA 1
ATOM 1447 C C . ASP A 1 187 ? 5.681 6.249 15.458 1.00 56.66 187 ASP A C 1
ATOM 1449 O O . ASP A 1 187 ? 4.891 6.833 14.717 1.00 56.66 187 ASP A O 1
ATOM 1453 N N . PHE A 1 188 ? 5.221 5.373 16.355 1.00 60.59 188 PHE A N 1
ATOM 1454 C CA . PHE A 1 188 ? 3.787 5.173 16.548 1.00 60.59 188 PHE A CA 1
ATOM 1455 C C . PHE A 1 188 ? 3.273 6.191 17.569 1.00 60.59 188 PHE A C 1
ATOM 1457 O O . PHE A 1 188 ? 3.474 6.038 18.769 1.00 60.59 188 PHE A O 1
ATOM 1464 N N . GLY A 1 189 ? 2.631 7.247 17.067 1.00 71.94 189 GLY A N 1
ATOM 1465 C CA . GLY A 1 189 ? 2.181 8.417 17.824 1.00 71.94 189 GLY A CA 1
ATOM 1466 C C . GLY A 1 189 ? 1.442 8.153 19.146 1.00 71.94 189 GLY A C 1
ATOM 1467 O O . GLY A 1 189 ? 1.015 7.045 19.475 1.00 71.94 189 GLY A O 1
ATOM 1468 N N . SER A 1 190 ? 1.291 9.224 19.928 1.00 89.69 190 SER A N 1
ATOM 1469 C CA . SER A 1 190 ? 0.706 9.188 21.278 1.00 89.69 190 SER A CA 1
ATOM 1470 C C . SER A 1 190 ? -0.747 8.692 21.312 1.00 89.69 190 SER A C 1
ATOM 1472 O O . SER A 1 190 ? -1.467 8.773 20.315 1.00 89.69 190 SER A O 1
ATOM 1474 N N . ALA A 1 191 ? -1.231 8.284 22.492 1.00 94.00 191 ALA A N 1
ATOM 1475 C CA . ALA A 1 191 ? -2.642 7.944 22.694 1.00 94.00 191 ALA A CA 1
ATOM 1476 C C . ALA A 1 191 ? -3.609 9.038 22.201 1.00 94.00 191 ALA A C 1
ATOM 1478 O O . ALA A 1 191 ? -4.642 8.721 21.616 1.00 94.00 191 AL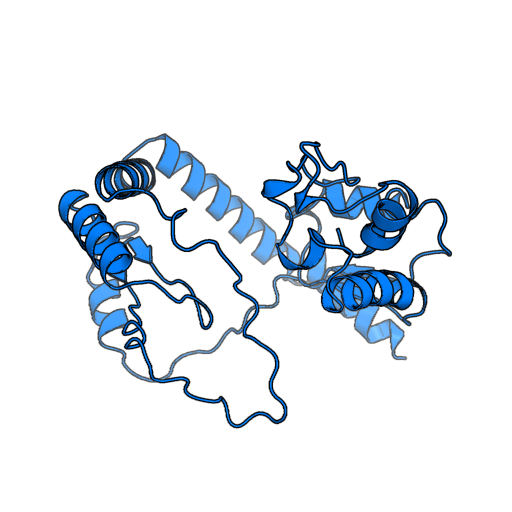A A O 1
ATOM 1479 N N . ALA A 1 192 ? -3.268 10.314 22.416 1.00 94.81 192 ALA A N 1
ATOM 1480 C CA . ALA A 1 192 ? -4.088 11.448 21.989 1.00 94.81 192 ALA A CA 1
ATOM 1481 C C . ALA A 1 192 ? -4.151 11.570 20.461 1.00 94.81 192 ALA A C 1
ATOM 1483 O O . ALA A 1 192 ? -5.212 11.825 19.898 1.00 94.81 192 ALA A O 1
ATOM 1484 N N . GLU A 1 193 ? -3.026 11.337 19.783 1.00 94.06 193 GLU A N 1
ATOM 1485 C CA . GLU A 1 193 ? -3.000 11.333 18.323 1.00 94.06 193 GLU A CA 1
ATOM 1486 C C . GLU A 1 193 ? -3.820 10.165 17.766 1.00 94.06 193 GLU A C 1
ATOM 1488 O O . GLU A 1 193 ? -4.619 10.351 16.849 1.00 94.06 193 GLU A O 1
ATOM 1493 N N . LEU A 1 194 ? -3.681 8.965 18.337 1.00 94.75 194 LEU A N 1
ATOM 1494 C CA . LEU A 1 194 ? -4.460 7.812 17.893 1.00 94.75 194 LEU A CA 1
ATOM 1495 C C . LEU A 1 194 ? -5.967 8.034 18.089 1.00 94.75 194 LEU A C 1
ATOM 1497 O O . LEU A 1 194 ? -6.744 7.736 17.184 1.00 94.75 194 LEU A O 1
ATOM 1501 N N . GLU A 1 195 ? -6.376 8.579 19.235 1.00 96.81 195 GLU A N 1
ATOM 1502 C CA . GLU A 1 195 ? -7.764 8.955 19.520 1.00 96.81 195 GLU A CA 1
ATOM 1503 C C . GLU A 1 195 ? -8.317 9.913 18.454 1.00 96.81 195 GLU A C 1
ATOM 1505 O O . GLU A 1 195 ? -9.386 9.659 17.887 1.00 96.81 195 GLU A O 1
ATOM 1510 N N . GLU A 1 196 ? -7.576 10.981 18.139 1.00 96.44 196 GLU A N 1
ATOM 1511 C CA . GLU A 1 196 ? -7.961 11.963 17.124 1.00 96.44 196 GLU A CA 1
ATOM 1512 C C . GLU A 1 196 ? -8.120 11.303 15.748 1.00 96.44 196 GLU A C 1
ATOM 1514 O O . GLU A 1 196 ? -9.144 11.481 15.085 1.00 96.44 196 GLU A O 1
ATOM 1519 N N . ARG A 1 197 ? -7.147 10.481 15.332 1.00 95.50 197 ARG A N 1
ATOM 1520 C CA . ARG A 1 197 ? -7.155 9.797 14.027 1.00 95.50 197 ARG A CA 1
ATOM 1521 C C . ARG A 1 197 ? -8.296 8.796 13.899 1.00 95.50 197 ARG A C 1
ATOM 1523 O O . ARG A 1 197 ? -8.947 8.739 12.855 1.00 95.50 197 ARG A O 1
ATOM 1530 N N . VAL A 1 198 ? -8.553 8.014 14.946 1.00 96.75 198 VAL A N 1
ATOM 1531 C CA . VAL A 1 198 ? -9.666 7.056 14.974 1.00 96.75 198 VAL A CA 1
ATOM 1532 C C . VAL A 1 198 ? -10.997 7.799 14.910 1.00 96.75 198 VAL A C 1
ATOM 1534 O O . VAL A 1 198 ? -11.871 7.428 14.124 1.00 96.75 198 VAL A O 1
ATOM 1537 N N . THR A 1 199 ? -11.136 8.886 15.666 1.00 96.31 199 THR A N 1
ATOM 1538 C CA . THR A 1 199 ? -12.354 9.702 15.669 1.00 96.31 199 THR A CA 1
ATOM 1539 C C . THR A 1 199 ? -12.580 10.378 14.316 1.00 96.31 199 THR A C 1
ATOM 1541 O O . THR A 1 199 ? -13.693 10.329 13.789 1.00 96.31 199 THR A O 1
ATOM 1544 N N . GLU A 1 200 ? -11.537 10.946 13.700 1.00 97.19 200 GLU A N 1
ATOM 1545 C CA . GLU A 1 200 ? -11.606 11.539 12.360 1.00 97.19 200 GLU A CA 1
ATOM 1546 C C . GLU A 1 200 ? -12.018 10.487 11.322 1.00 97.19 200 GLU A C 1
ATOM 1548 O O . GLU A 1 200 ? -12.930 10.725 10.524 1.00 97.19 200 GLU A O 1
ATOM 1553 N N . LEU A 1 201 ? -11.409 9.301 11.347 1.00 96.75 201 LEU A N 1
ATOM 1554 C CA . LEU A 1 201 ? -11.736 8.236 10.405 1.00 96.75 201 LEU A CA 1
ATOM 1555 C C . LEU A 1 201 ? -13.176 7.746 10.573 1.00 96.75 201 LEU A C 1
ATOM 1557 O O . LEU A 1 201 ? -13.863 7.525 9.578 1.00 96.75 201 LEU A O 1
ATOM 1561 N N . MET A 1 202 ? -13.654 7.561 11.800 1.00 97.00 202 MET A N 1
ATOM 1562 C CA . MET A 1 202 ? -14.938 6.900 12.042 1.00 97.00 202 MET A CA 1
ATOM 1563 C C . MET A 1 202 ? -16.116 7.874 12.006 1.00 97.00 202 MET A C 1
ATOM 1565 O O . MET A 1 202 ? -17.129 7.574 11.372 1.00 97.00 202 MET A O 1
ATOM 1569 N N . ASN A 1 203 ? -15.951 9.067 12.581 1.00 95.12 203 ASN A N 1
ATOM 1570 C CA . ASN A 1 203 ? -17.059 9.956 12.937 1.00 95.12 203 ASN A CA 1
ATOM 1571 C C . ASN A 1 203 ? -17.033 11.316 12.217 1.00 95.12 203 ASN A C 1
ATOM 1573 O O . ASN A 1 203 ? -17.812 12.199 12.570 1.00 95.12 203 ASN A O 1
ATOM 1577 N N . SER A 1 204 ? -16.163 11.516 11.218 1.00 96.19 204 SER A N 1
ATOM 1578 C CA . SER A 1 204 ? -16.086 12.783 10.473 1.00 96.19 204 SER A CA 1
ATOM 1579 C C . SER A 1 204 ? -16.429 12.652 8.985 1.00 96.19 204 SER A C 1
ATOM 1581 O O . SER A 1 204 ? -16.313 11.579 8.387 1.00 96.19 204 SER A O 1
ATOM 1583 N N . ASN A 1 205 ? -16.743 13.791 8.357 1.00 97.00 205 ASN A N 1
ATOM 1584 C CA . ASN A 1 205 ? -16.938 13.907 6.906 1.00 97.00 205 ASN A CA 1
ATOM 1585 C C . ASN A 1 205 ? -15.678 13.521 6.113 1.00 97.00 205 ASN A C 1
ATOM 1587 O O . ASN A 1 205 ? -15.772 12.986 5.010 1.00 97.00 205 ASN A O 1
ATOM 1591 N N . LYS A 1 206 ? -14.481 13.766 6.667 1.00 96.88 206 LYS A N 1
ATOM 1592 C CA . LYS A 1 206 ? -13.227 13.321 6.042 1.00 96.88 206 LYS A CA 1
ATOM 1593 C C . LYS A 1 206 ? -13.148 11.795 6.030 1.00 96.88 206 LYS A C 1
ATOM 1595 O O . LYS A 1 206 ? -12.814 11.207 5.004 1.00 96.88 206 LYS A O 1
ATOM 1600 N N . GLY A 1 207 ? -13.507 11.161 7.144 1.00 96.69 207 GLY A N 1
ATOM 1601 C CA . GLY A 1 207 ? -13.601 9.709 7.260 1.00 96.69 207 GLY A CA 1
ATOM 1602 C C . GLY A 1 207 ? -14.625 9.102 6.299 1.00 96.69 207 GLY A C 1
ATOM 1603 O O . GLY A 1 207 ? -14.362 8.082 5.659 1.00 96.69 207 GLY A O 1
ATOM 1604 N N . GLU A 1 208 ? -15.769 9.764 6.123 1.00 96.25 208 GLU A N 1
ATOM 1605 C CA . GLU A 1 208 ? -16.769 9.381 5.124 1.00 96.25 208 GLU A CA 1
ATOM 1606 C C . GLU A 1 208 ? -16.223 9.460 3.695 1.00 96.25 208 GLU A C 1
ATOM 1608 O O . GLU A 1 208 ? -16.323 8.484 2.951 1.00 96.25 208 GLU A O 1
ATOM 1613 N N . ALA A 1 209 ? -15.545 10.554 3.339 1.00 97.56 209 ALA A N 1
ATOM 1614 C CA . ALA A 1 209 ? -14.908 10.693 2.032 1.00 97.56 209 ALA A CA 1
ATOM 1615 C C . ALA A 1 209 ? -13.852 9.600 1.772 1.00 97.56 209 ALA A C 1
ATOM 1617 O O . ALA A 1 209 ? -13.753 9.086 0.656 1.00 97.56 209 ALA A O 1
ATOM 1618 N N . VAL A 1 210 ? -13.083 9.200 2.793 1.00 96.75 210 VAL A N 1
ATOM 1619 C CA . VAL A 1 210 ? -12.146 8.068 2.689 1.00 96.75 210 VAL A CA 1
ATOM 1620 C C . VAL A 1 210 ? -12.894 6.763 2.401 1.00 96.75 210 VAL A C 1
ATOM 1622 O O . VAL A 1 210 ? -12.507 6.039 1.482 1.00 96.75 210 VAL A O 1
ATOM 1625 N N . ARG A 1 211 ? -13.986 6.468 3.120 1.00 95.31 211 ARG A N 1
ATOM 1626 C CA . ARG A 1 211 ? -14.789 5.251 2.898 1.00 95.31 211 ARG A CA 1
ATOM 1627 C C . ARG A 1 211 ? -15.405 5.194 1.502 1.00 95.31 211 ARG A C 1
ATOM 1629 O O . ARG A 1 211 ? -15.376 4.128 0.890 1.00 95.31 211 ARG A O 1
ATOM 1636 N N . GLU A 1 212 ? -15.911 6.310 0.981 1.00 96.94 212 GLU A N 1
ATOM 1637 C CA . GLU A 1 212 ? -16.466 6.348 -0.379 1.00 96.94 212 GLU A CA 1
ATOM 1638 C C . GLU A 1 212 ? -15.391 6.123 -1.446 1.00 96.94 212 GLU A C 1
ATOM 1640 O O . GLU A 1 212 ? -15.588 5.335 -2.371 1.00 96.94 212 GLU A O 1
ATOM 1645 N N . ARG A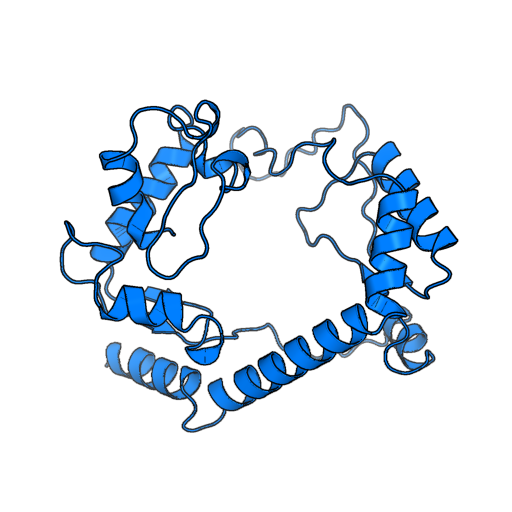 1 213 ? -14.198 6.708 -1.276 1.00 96.31 213 ARG A N 1
ATOM 1646 C CA . ARG A 1 213 ? -13.058 6.425 -2.164 1.00 96.31 213 ARG A CA 1
ATOM 1647 C C . ARG A 1 213 ? -12.660 4.948 -2.132 1.00 96.31 213 ARG A C 1
ATOM 1649 O O . ARG A 1 213 ? -12.419 4.360 -3.184 1.00 96.31 213 ARG A O 1
ATOM 1656 N N . VAL A 1 214 ? -12.611 4.334 -0.948 1.00 95.44 214 VAL A N 1
ATOM 1657 C CA . VAL A 1 214 ? -12.303 2.901 -0.801 1.00 95.44 214 VAL A CA 1
ATOM 1658 C C . VAL A 1 214 ? -13.396 2.028 -1.430 1.00 95.44 214 VAL A C 1
ATOM 1660 O O . VAL A 1 214 ? -13.071 1.031 -2.075 1.00 95.44 214 VAL A O 1
ATOM 1663 N N . ARG A 1 215 ? -14.680 2.403 -1.315 1.00 96.06 215 ARG A N 1
ATOM 1664 C CA . ARG A 1 215 ? -15.782 1.703 -1.996 1.00 96.06 215 ARG A CA 1
ATOM 1665 C C . ARG A 1 215 ? -15.615 1.747 -3.515 1.00 96.06 215 ARG A C 1
ATOM 1667 O O . ARG A 1 215 ? -15.676 0.693 -4.143 1.00 96.06 215 ARG A O 1
ATOM 1674 N N . ALA A 1 216 ? -15.333 2.916 -4.085 1.00 96.62 216 ALA A N 1
ATOM 1675 C CA . ALA A 1 216 ? -15.105 3.053 -5.523 1.00 96.62 216 ALA A CA 1
ATOM 1676 C C . ALA A 1 216 ? -13.922 2.188 -6.002 1.00 96.62 216 ALA A C 1
ATOM 1678 O O . ALA A 1 216 ? -14.013 1.504 -7.022 1.00 96.62 216 ALA A O 1
ATOM 1679 N N . LEU A 1 217 ? -12.826 2.137 -5.233 1.00 95.50 217 LEU A N 1
ATOM 1680 C CA . LEU A 1 217 ? -11.694 1.250 -5.531 1.00 95.50 217 LEU A CA 1
ATOM 1681 C C . LEU A 1 217 ? -12.072 -0.236 -5.445 1.00 95.50 217 LEU A C 1
ATOM 1683 O O . LEU A 1 217 ? -11.618 -1.032 -6.267 1.00 95.50 217 LEU A O 1
ATOM 1687 N N . ARG A 1 218 ? -12.921 -0.624 -4.484 1.00 95.00 218 ARG A N 1
ATOM 1688 C CA . ARG A 1 218 ? -13.446 -1.995 -4.381 1.00 95.00 218 ARG A CA 1
ATOM 1689 C C . ARG A 1 218 ? -14.282 -2.364 -5.606 1.00 95.00 218 ARG A C 1
ATOM 1691 O O . ARG A 1 218 ? -14.135 -3.468 -6.118 1.00 95.00 218 ARG A O 1
ATOM 1698 N N . GLU A 1 219 ? -15.149 -1.472 -6.068 1.00 97.12 219 GLU A N 1
ATOM 1699 C CA . GLU A 1 219 ? -15.956 -1.689 -7.275 1.00 97.12 219 GLU A CA 1
ATOM 1700 C C . GLU A 1 219 ? -15.065 -1.828 -8.513 1.00 97.12 219 GLU A C 1
ATOM 1702 O O . GLU A 1 219 ? -15.208 -2.791 -9.266 1.00 97.12 219 GLU A O 1
ATOM 1707 N N . ALA A 1 220 ? -14.063 -0.958 -8.662 1.00 96.94 220 ALA A N 1
ATOM 1708 C CA . ALA A 1 220 ? -13.077 -1.060 -9.734 1.00 96.94 220 ALA A CA 1
ATOM 1709 C C . ALA A 1 220 ? -12.301 -2.389 -9.696 1.00 96.94 220 ALA A C 1
ATOM 1711 O O . ALA A 1 220 ? -12.075 -3.002 -10.737 1.00 96.94 220 ALA A O 1
ATOM 1712 N N . ALA A 1 221 ? -11.945 -2.877 -8.504 1.00 96.06 221 ALA A N 1
ATOM 1713 C CA . ALA A 1 221 ? -11.308 -4.180 -8.328 1.00 96.06 221 ALA A CA 1
ATOM 1714 C C . ALA A 1 221 ? -12.221 -5.359 -8.708 1.00 96.06 221 ALA A C 1
ATOM 1716 O O . ALA A 1 221 ? -11.729 -6.378 -9.196 1.00 96.06 221 ALA A O 1
ATOM 1717 N N . VAL A 1 222 ? -13.534 -5.256 -8.470 1.00 95.94 222 VAL A N 1
ATOM 1718 C CA . VAL A 1 222 ? -14.512 -6.266 -8.912 1.00 95.94 222 VAL A CA 1
ATOM 1719 C C . VAL A 1 222 ? -14.585 -6.286 -10.438 1.00 95.94 222 VAL A C 1
ATOM 1721 O O . VAL A 1 222 ? -14.453 -7.356 -11.026 1.00 95.94 222 VAL A O 1
ATOM 1724 N N . VAL A 1 223 ? -14.697 -5.114 -11.071 1.00 97.19 223 VAL A N 1
ATOM 1725 C CA . VAL A 1 223 ? -14.732 -4.971 -12.538 1.00 97.19 223 VAL A CA 1
ATOM 1726 C C . VAL A 1 223 ? -13.431 -5.444 -13.193 1.00 97.19 223 VAL A C 1
ATOM 1728 O O . VAL A 1 223 ? -13.458 -6.083 -14.237 1.00 97.19 223 VAL A O 1
ATOM 1731 N N . ALA A 1 224 ? -12.273 -5.172 -12.590 1.00 96.75 224 ALA A N 1
ATOM 1732 C CA . ALA A 1 224 ? -10.994 -5.623 -13.135 1.00 96.75 224 ALA A CA 1
ATOM 1733 C C . ALA A 1 224 ? -10.896 -7.159 -13.204 1.00 96.75 224 ALA A C 1
ATOM 1735 O O . ALA A 1 224 ? -10.283 -7.687 -14.131 1.00 96.75 224 ALA A O 1
ATOM 1736 N N . LYS A 1 225 ? -11.503 -7.865 -12.241 1.00 95.38 225 LYS A N 1
ATOM 1737 C CA . LYS A 1 225 ? -11.450 -9.330 -12.117 1.00 95.38 225 LYS A CA 1
ATOM 1738 C C . LYS A 1 225 ? -12.563 -10.075 -12.843 1.00 95.38 225 LYS A C 1
ATOM 1740 O O . LYS A 1 225 ? -12.406 -11.273 -13.070 1.00 95.38 225 LYS A O 1
ATOM 1745 N N . SER A 1 226 ? -13.688 -9.422 -13.131 1.00 95.88 226 SER A N 1
ATOM 1746 C CA . SER A 1 226 ? -14.783 -10.051 -13.870 1.00 95.88 226 SER A CA 1
ATOM 1747 C C . SER A 1 226 ? -14.345 -10.439 -15.283 1.00 95.88 226 SER A C 1
ATOM 1749 O O . SER A 1 226 ? -13.358 -9.913 -15.794 1.00 95.88 226 SER A O 1
ATOM 1751 N N . GLU A 1 227 ? -15.088 -11.341 -15.919 1.00 96.38 227 GLU A N 1
ATOM 1752 C CA . GLU A 1 227 ? -14.881 -11.713 -17.323 1.00 96.38 227 GLU A CA 1
ATOM 1753 C C . GLU A 1 227 ? -14.818 -10.463 -18.222 1.00 96.38 227 GLU A C 1
ATOM 1755 O O . GLU A 1 227 ? -15.586 -9.515 -18.041 1.00 96.38 227 GLU A O 1
ATOM 1760 N N . GLY A 1 228 ? -13.837 -10.417 -19.128 1.00 94.44 228 GLY A N 1
ATOM 1761 C CA . GLY A 1 228 ? -13.529 -9.236 -19.950 1.00 94.44 228 GLY A CA 1
ATOM 1762 C C . GLY A 1 228 ? -12.885 -8.051 -19.206 1.00 94.44 228 GLY A C 1
ATOM 1763 O O . GLY A 1 228 ? -12.537 -7.047 -19.829 1.00 94.44 228 GLY A O 1
ATOM 1764 N N . GLY A 1 229 ? -12.703 -8.146 -17.887 1.00 96.25 229 GLY A N 1
ATOM 1765 C CA . GLY A 1 229 ? -12.008 -7.156 -17.068 1.00 96.25 229 GLY A CA 1
ATOM 1766 C C . GLY A 1 229 ? -10.502 -7.104 -17.343 1.00 96.25 229 GLY A C 1
ATOM 1767 O O . GLY A 1 229 ? -9.907 -8.038 -17.877 1.00 96.25 229 GLY A O 1
ATOM 1768 N N . SER A 1 230 ? -9.851 -6.006 -16.952 1.00 95.56 230 SER A N 1
ATOM 1769 C CA . SER A 1 230 ? -8.430 -5.779 -17.257 1.00 95.56 230 SER A CA 1
ATOM 1770 C C . SER A 1 230 ? -7.487 -6.817 -16.640 1.00 95.56 230 SER A C 1
ATOM 1772 O O . SER A 1 230 ? -6.558 -7.268 -17.308 1.00 95.56 230 SER A O 1
ATOM 1774 N N . ALA A 1 231 ? -7.728 -7.225 -15.393 1.00 96.00 231 ALA A N 1
ATOM 1775 C CA . ALA A 1 231 ? -6.928 -8.246 -14.724 1.00 96.00 231 ALA A CA 1
ATOM 1776 C C . ALA A 1 231 ? -7.256 -9.655 -15.228 1.00 96.00 231 ALA A C 1
ATOM 1778 O O . ALA A 1 231 ? -6.356 -10.488 -15.343 1.00 96.00 231 ALA A O 1
ATOM 1779 N N . HIS A 1 232 ? -8.521 -9.904 -15.579 1.00 96.44 232 HIS A N 1
ATOM 1780 C CA . HIS A 1 232 ? -8.940 -11.140 -16.235 1.00 96.44 232 HIS A CA 1
ATOM 1781 C C . HIS A 1 232 ? -8.227 -11.322 -17.585 1.00 96.44 232 HIS A C 1
ATOM 1783 O O . HIS A 1 232 ? -7.554 -12.327 -17.792 1.00 96.44 232 HIS A O 1
ATOM 1789 N N . PHE A 1 233 ? -8.250 -10.304 -18.446 1.00 96.06 233 PHE A N 1
ATOM 1790 C CA . PHE A 1 233 ? -7.553 -10.319 -19.733 1.00 96.06 233 PHE A CA 1
ATOM 1791 C C . PHE A 1 233 ? -6.027 -10.438 -19.582 1.00 96.06 233 PHE A C 1
ATOM 1793 O O . PHE A 1 233 ? -5.361 -11.143 -20.341 1.00 96.06 233 PHE A O 1
ATOM 1800 N N . ALA A 1 234 ? -5.439 -9.775 -18.577 1.00 96.19 234 ALA A N 1
ATOM 1801 C CA . ALA A 1 234 ? -4.020 -9.940 -18.270 1.00 96.19 234 ALA A CA 1
ATOM 1802 C C . ALA A 1 234 ? -3.680 -11.385 -17.866 1.00 96.19 234 ALA A C 1
ATOM 1804 O O . ALA A 1 234 ? -2.612 -11.877 -18.231 1.00 96.19 234 ALA A O 1
ATOM 1805 N N . MET A 1 235 ? -4.580 -12.070 -17.153 1.00 96.56 235 MET A N 1
ATOM 1806 C CA . MET A 1 235 ? -4.429 -13.482 -16.805 1.00 96.56 235 MET A CA 1
ATOM 1807 C C . MET A 1 235 ? -4.538 -14.391 -18.036 1.00 96.56 235 MET A C 1
ATOM 1809 O O . MET A 1 235 ? -3.719 -15.291 -18.184 1.00 96.56 235 MET A O 1
ATOM 1813 N N . GLU A 1 236 ? -5.484 -14.147 -18.946 1.00 96.75 236 GLU A N 1
ATOM 1814 C CA . GLU A 1 236 ? -5.595 -14.909 -20.202 1.00 96.75 236 GLU A CA 1
ATOM 1815 C C . GLU A 1 236 ? -4.315 -14.800 -21.036 1.00 96.75 236 GLU A C 1
ATOM 1817 O O . GLU A 1 236 ? -3.728 -15.811 -21.418 1.00 96.75 236 GLU A O 1
ATOM 1822 N N . ARG A 1 237 ? -3.806 -13.574 -21.215 1.00 96.25 237 ARG A N 1
ATOM 1823 C CA . ARG A 1 237 ? -2.532 -13.332 -21.906 1.00 96.25 237 ARG A CA 1
ATOM 1824 C C . ARG A 1 237 ? -1.352 -14.023 -21.230 1.00 96.25 237 ARG A C 1
ATOM 1826 O O . ARG A 1 237 ? -0.437 -14.471 -21.918 1.00 96.25 237 ARG A O 1
ATOM 1833 N N . LEU A 1 238 ? -1.346 -14.076 -19.898 1.00 96.19 238 LEU A N 1
ATOM 1834 C CA . LEU A 1 238 ? -0.328 -14.806 -19.150 1.00 96.19 238 LEU A CA 1
ATOM 1835 C C . LEU A 1 238 ? -0.420 -16.308 -19.450 1.00 96.19 238 LEU A C 1
ATOM 1837 O O . LEU A 1 238 ? 0.597 -16.917 -19.766 1.00 96.19 238 LEU A O 1
ATOM 1841 N N . VAL A 1 239 ? -1.616 -16.900 -19.409 1.00 96.31 239 VAL A N 1
ATOM 1842 C CA . VAL A 1 239 ? -1.831 -18.324 -19.722 1.00 96.31 239 VAL A CA 1
ATOM 1843 C C . VAL A 1 239 ? -1.411 -18.653 -21.154 1.00 96.31 239 VAL A C 1
ATOM 1845 O O . VAL A 1 239 ? -0.746 -19.663 -21.380 1.00 96.31 239 VAL A O 1
ATOM 1848 N N . ASP A 1 240 ? -1.746 -17.792 -22.112 1.00 95.88 240 ASP A N 1
ATOM 1849 C CA . ASP A 1 240 ? -1.375 -17.982 -23.514 1.00 95.88 240 ASP A CA 1
ATOM 1850 C C . ASP A 1 240 ? 0.133 -17.899 -23.753 1.00 95.88 240 ASP A C 1
ATOM 1852 O O . ASP A 1 240 ? 0.635 -18.555 -24.658 1.00 95.88 240 ASP A O 1
ATOM 1856 N N . SER A 1 241 ? 0.875 -17.164 -22.920 1.00 94.31 241 SER A N 1
ATOM 1857 C CA . SER A 1 241 ? 2.338 -17.081 -23.034 1.00 94.31 241 SER A CA 1
ATOM 1858 C C . SER A 1 241 ? 3.077 -18.387 -22.708 1.00 94.31 241 SER A C 1
ATOM 1860 O O . SER A 1 241 ? 4.269 -18.493 -22.988 1.00 94.31 241 SER A O 1
ATOM 1862 N N . PHE A 1 242 ? 2.387 -19.373 -22.123 1.00 91.50 242 PHE A N 1
ATOM 1863 C CA . PHE A 1 242 ? 2.937 -20.702 -21.833 1.00 91.50 242 PHE A CA 1
ATOM 1864 C C . PHE A 1 242 ? 2.655 -21.747 -22.922 1.00 91.50 242 PHE A C 1
ATOM 1866 O O . PHE A 1 242 ? 3.116 -22.882 -22.784 1.00 91.50 242 PHE A O 1
ATOM 1873 N N . LYS A 1 243 ? 1.867 -21.406 -23.946 1.00 87.50 243 LYS A N 1
ATOM 1874 C CA . LYS A 1 243 ? 1.541 -22.293 -25.071 1.00 87.50 243 LYS A CA 1
ATOM 1875 C C . LYS A 1 243 ? 2.577 -22.160 -26.182 1.00 87.50 243 LYS A C 1
ATOM 1877 O O . LYS A 1 243 ? 2.882 -23.206 -26.792 1.00 87.50 243 LYS A O 1
#

Sequence (243 aa):
MFLYLPTLDKNINGSLKDLDIVVEVPGVPKVPSKDIPLVLRDRSHRVYQYFVDAGKQMFKSAGVVVNTFGSLEPNACKAIEERKCSPDEPPLPPIFCVGPLTVTGESKKENECLTWLDSQPSRSVLYLCFGSMGDFSSRQLKEMATGLEKSGVRFLWVVRAPKEDGETQARKAGRAAEPLKLADEDDFGSAAELEERVTELMNSNKGEAVRERVRALREAAVVAKSEGGSAHFAMERLVDSFK